Protein AF-A0A182VUY0-F1 (afdb_monomer)

Nearest PDB structures (foldseek):
  7sqc-assembly1_1J  TM=3.417E-01  e=9.579E-02  Chlamydomonas reinhardtii
  7n6g-assembly1_3X  TM=2.937E-01  e=1.048E-01  Chlamydomonas reinhardtii
  7sqc-assembly1_1W  TM=2.377E-01  e=6.125E-02  Chlamydomonas reinhardtii
  7n6g-assembly1_3T  TM=2.537E-01  e=3.064E-01  Chlamydomonas reinhardtii
  7sqc-assembly1_1K  TM=2.2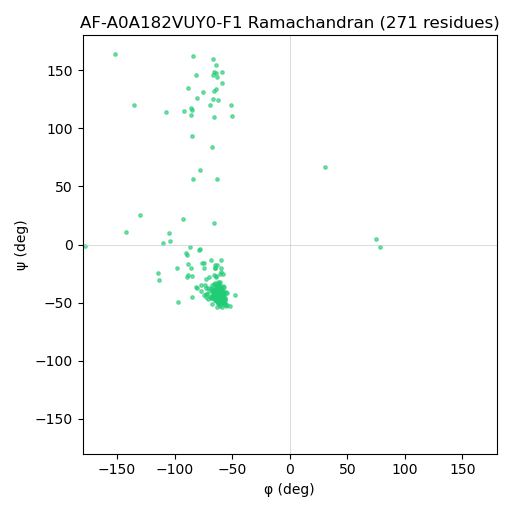99E-01  e=2.450E-01  Chlamydomonas reinhardtii

Foldseek 3Di:
DQDDFDDAPLPLLCVVCVVCPPPPLDDPLFDADAQDDLVVLVVQLVVQDLPDPCNLVSNVVSLVVNLVSLVVNLVSLVSNLVSLLNNLSVVLVVLLVVLSVVLSVVVRVLCVVLCVVVVLQVVLCVLLVVCVVVLSVQLSVLSVVLSVLLNVQLPPVVLVVLLVVLVVLLVVLSVCLCVFQRPDPDGSVSSSVSCVVRSVPSVVSNNVSSVSNNVSSVVSSVSSVVSSVSSSVSNVVSSVVSSVVVVVSSVLSSCSSVPPDDPPVVSVVVSND

Sequence (273 aa):
MDYTPPPPALKHLYVKLKPHLNVSSREPTPSRKSFPSYRKLIKDINKISPGSGTFRQKIEGVINKFQSAINESVTSQLQFFESTRVNMLFQLKNFVQKSYDSFTDLVDRSFKNSGVCTGRTKDCWNKLQAGLPRFMDEMNQEIVTCDDIFNANMENPRGVSVRRVAVQRISQEFAHIQSKCLNIPQSSGQTLTCLMKSLPHFVPRSAAYFSSLQNVISQGTNLMGYVTSMAQSCYQTAYNTRTEQFNIGMTKLNRCVQGENSNDVALNKELDK

Organism: NCBI:txid112268

Mean predicted aligned error: 9.74 Å

Secondary structure (DSSP, 8-state):
----PPPP--HHHHHHHGGGTTS-TTPPPPPPPPPPPHHHHHHHHHTS-TT-TTHHHHHHHHHHHHHHHHHHHHHHHHHHHHHHHHHHHHHHHHHHHHHHHHHHHHHHHHHHHTTGGGTTTHHHHHHHGGGHHHHHHHHHHHHHHHHHHHHHHH--HHHHHHHHHHHHHHHHHHHHHIIIIISS---HHHHHHHHHHHHHHHHHHHHHHHHHHHHHHHHHHHHHHHHHHHHHHHHHHHHHHHHHHHHHHHHHHHHHHHTTT---HHHHHHH--

Radius of gyration: 31.76 Å; Cα contacts (8 Å, |Δi|>4): 206; chains: 1; bounding box: 74×28×89 Å

pLDDT: mean 82.76, std 12.64, range [41.28, 96.06]

Structure (mmCIF, N/CA/C/O backbone):
data_AF-A0A182VUY0-F1
#
_entry.id   AF-A0A182VUY0-F1
#
loop_
_atom_site.group_PDB
_atom_site.id
_atom_site.type_symbol
_atom_site.label_atom_id
_atom_site.label_alt_id
_atom_site.label_comp_id
_atom_site.label_asym_id
_atom_site.label_entity_id
_atom_site.label_seq_id
_atom_site.pdbx_PDB_ins_code
_atom_site.Cartn_x
_atom_site.Cartn_y
_atom_site.Cartn_z
_atom_site.occupancy
_atom_site.B_iso_or_equiv
_atom_site.auth_seq_id
_atom_site.auth_comp_id
_atom_site.auth_asym_id
_atom_site.auth_atom_id
_atom_site.pdbx_PDB_model_num
ATOM 1 N N . MET A 1 1 ? 10.396 8.049 -42.023 1.00 51.25 1 MET A N 1
ATOM 2 C CA . MET A 1 1 ? 9.840 7.008 -41.130 1.00 51.25 1 MET A CA 1
ATOM 3 C C . MET A 1 1 ? 9.908 7.544 -39.716 1.00 51.25 1 MET A C 1
ATOM 5 O O . MET A 1 1 ? 11.001 7.924 -39.311 1.00 51.25 1 MET A O 1
ATOM 9 N N . ASP A 1 2 ? 8.778 7.603 -39.013 1.00 56.81 2 ASP A N 1
ATOM 10 C CA . ASP A 1 2 ? 8.763 7.855 -37.570 1.00 56.81 2 ASP A CA 1
ATOM 11 C C . ASP A 1 2 ? 8.976 6.508 -36.875 1.00 56.81 2 ASP A C 1
ATOM 13 O O . ASP A 1 2 ? 8.196 5.573 -37.061 1.00 56.81 2 ASP A O 1
ATOM 17 N N . TYR A 1 3 ? 10.090 6.364 -36.164 1.00 59.44 3 TYR A N 1
ATOM 18 C CA . TYR A 1 3 ? 10.368 5.161 -35.388 1.00 59.44 3 TYR A CA 1
ATOM 19 C C . TYR A 1 3 ? 9.721 5.311 -34.014 1.00 59.44 3 TYR A C 1
ATOM 21 O O . TYR A 1 3 ? 10.091 6.204 -33.254 1.00 59.44 3 TYR A O 1
ATOM 29 N N . THR A 1 4 ? 8.765 4.441 -33.690 1.00 62.03 4 THR A N 1
ATOM 30 C CA . THR A 1 4 ? 8.144 4.395 -32.363 1.00 62.03 4 THR A CA 1
ATOM 31 C C . THR A 1 4 ? 8.642 3.157 -31.620 1.00 62.03 4 THR A C 1
ATOM 33 O O . THR A 1 4 ? 8.342 2.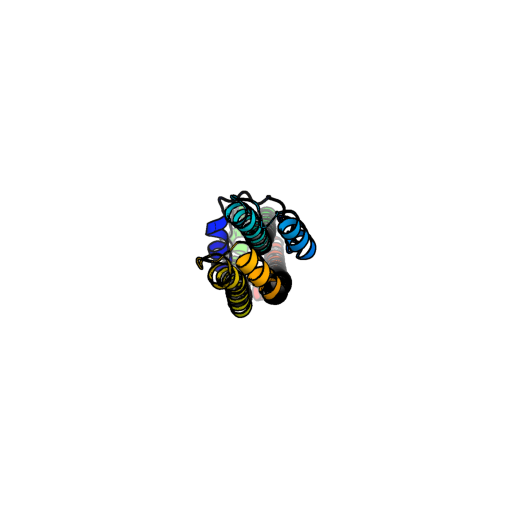038 -32.044 1.00 62.03 4 THR A O 1
ATOM 36 N N . PRO A 1 5 ? 9.401 3.327 -30.525 1.00 63.97 5 PRO A N 1
ATOM 37 C CA . PRO A 1 5 ? 9.790 2.214 -29.671 1.00 63.97 5 PRO A CA 1
ATOM 38 C C . PRO A 1 5 ? 8.555 1.474 -29.107 1.00 63.97 5 PRO A C 1
ATOM 40 O O . PRO A 1 5 ? 7.511 2.101 -28.909 1.00 63.97 5 PRO A O 1
ATOM 43 N N . PRO A 1 6 ? 8.615 0.152 -28.853 1.00 65.06 6 PRO A N 1
ATOM 44 C CA . PRO A 1 6 ? 7.582 -0.540 -28.083 1.00 65.06 6 PRO A CA 1
ATOM 45 C C . PRO A 1 6 ? 7.502 -0.016 -26.636 1.00 65.06 6 PRO A C 1
ATOM 47 O O . PRO A 1 6 ? 8.544 0.268 -26.041 1.00 65.06 6 PRO A O 1
ATOM 50 N N . PRO A 1 7 ? 6.294 0.061 -26.044 1.00 68.00 7 PRO A N 1
ATOM 51 C CA . PRO A 1 7 ? 6.108 0.529 -24.674 1.00 68.00 7 PRO A CA 1
ATOM 52 C C . PRO A 1 7 ? 6.788 -0.397 -23.652 1.00 68.00 7 PRO A C 1
ATOM 54 O O . PRO A 1 7 ? 6.915 -1.599 -23.902 1.00 68.00 7 PRO A O 1
ATOM 57 N N . PRO A 1 8 ? 7.163 0.124 -22.469 1.00 73.88 8 PRO A N 1
ATOM 58 C CA . PRO A 1 8 ? 7.883 -0.644 -21.463 1.00 73.88 8 PRO A CA 1
ATOM 59 C C . PRO A 1 8 ? 7.013 -1.783 -20.909 1.00 73.88 8 PRO A C 1
ATOM 61 O O . PRO A 1 8 ? 5.861 -1.577 -20.507 1.00 73.88 8 PRO A O 1
ATOM 64 N N . ALA A 1 9 ? 7.576 -2.991 -20.849 1.00 76.50 9 ALA A N 1
ATOM 65 C CA . ALA A 1 9 ? 6.879 -4.217 -20.450 1.00 76.50 9 ALA A CA 1
ATOM 66 C C . ALA A 1 9 ? 6.693 -4.359 -18.918 1.00 76.50 9 ALA A C 1
ATOM 68 O O . ALA A 1 9 ? 7.195 -5.286 -18.290 1.00 76.50 9 ALA A O 1
ATOM 69 N N . LEU A 1 10 ? 5.926 -3.450 -18.309 1.00 78.50 10 LEU A N 1
ATOM 70 C CA . LEU A 1 10 ? 5.671 -3.364 -16.858 1.00 78.50 10 LEU A CA 1
ATOM 71 C C . LEU A 1 10 ? 4.539 -4.288 -16.356 1.00 78.50 10 LEU A C 1
ATOM 73 O O . LEU A 1 10 ? 3.535 -3.833 -15.794 1.00 78.50 10 LEU A O 1
ATOM 77 N N . LYS A 1 11 ? 4.645 -5.594 -16.602 1.00 82.88 11 LYS A N 1
ATOM 78 C CA . LYS A 1 11 ? 3.557 -6.559 -16.364 1.00 82.88 11 LYS A CA 1
ATOM 79 C C . LYS A 1 11 ? 3.041 -6.558 -14.917 1.00 82.88 11 LYS A C 1
ATOM 81 O O . LYS A 1 11 ? 1.831 -6.463 -14.699 1.00 82.88 11 LYS A O 1
ATOM 86 N N . HIS A 1 12 ? 3.919 -6.667 -13.928 1.00 85.50 12 HIS A N 1
ATOM 87 C CA . HIS A 1 12 ? 3.565 -6.778 -12.516 1.00 85.50 12 HIS A CA 1
ATOM 88 C C . HIS A 1 12 ? 3.052 -5.458 -11.952 1.00 85.50 12 HIS A C 1
ATOM 90 O O . HIS A 1 12 ? 2.004 -5.444 -11.295 1.00 85.50 12 HIS A O 1
ATOM 96 N N . LEU A 1 13 ? 3.725 -4.344 -12.249 1.00 82.38 13 LEU A N 1
ATOM 97 C CA . LEU A 1 13 ? 3.259 -3.015 -11.863 1.00 82.38 13 LEU A CA 1
ATOM 98 C C . LEU A 1 13 ? 1.850 -2.722 -12.407 1.00 82.38 13 LEU A C 1
ATOM 100 O O . LEU A 1 13 ? 0.978 -2.293 -11.644 1.00 82.38 13 LEU A O 1
ATOM 104 N N . TYR A 1 14 ? 1.581 -3.019 -13.685 1.00 82.25 14 TYR A N 1
ATOM 105 C CA . TYR A 1 14 ? 0.248 -2.838 -14.270 1.00 82.25 14 TYR A CA 1
ATOM 106 C C . TYR A 1 14 ? -0.803 -3.749 -13.636 1.00 82.25 14 TYR A C 1
ATOM 108 O O . TYR A 1 14 ? -1.899 -3.278 -13.329 1.00 82.25 14 TYR A O 1
ATOM 116 N N . VAL A 1 15 ? -0.488 -5.023 -13.379 1.00 85.38 15 VAL A N 1
ATOM 117 C CA . VAL A 1 15 ? -1.409 -5.943 -12.687 1.00 85.38 15 VAL A CA 1
ATOM 118 C C . VAL A 1 15 ? -1.770 -5.417 -11.297 1.00 85.38 15 VAL A C 1
ATOM 120 O O . VAL A 1 15 ? -2.948 -5.418 -10.935 1.00 85.38 15 VAL A O 1
ATOM 123 N N . LYS A 1 16 ? -0.795 -4.909 -10.532 1.00 83.38 16 LYS A N 1
ATOM 124 C CA . LYS A 1 16 ? -1.037 -4.348 -9.193 1.00 83.38 16 LYS A CA 1
ATOM 125 C C . LYS A 1 16 ? -1.800 -3.017 -9.228 1.00 83.38 16 LYS A C 1
ATOM 127 O O . LYS A 1 16 ? -2.517 -2.724 -8.271 1.00 83.38 16 LYS A O 1
ATOM 132 N N . LEU A 1 17 ? -1.676 -2.234 -10.303 1.00 83.25 17 LEU A N 1
ATOM 133 C CA . LEU A 1 17 ? -2.387 -0.964 -10.503 1.00 83.25 17 LEU A CA 1
ATOM 134 C C . LEU A 1 17 ? -3.788 -1.119 -11.093 1.00 83.25 17 LEU A C 1
ATOM 136 O O . LEU A 1 17 ? -4.629 -0.265 -10.832 1.00 83.25 17 LEU A O 1
ATOM 140 N N . LYS A 1 18 ? -4.060 -2.182 -11.860 1.00 84.12 18 LYS A N 1
ATOM 141 C CA . LYS A 1 18 ? -5.334 -2.401 -12.567 1.00 84.12 18 LYS A CA 1
ATOM 142 C C . LYS A 1 18 ? -6.584 -2.177 -11.698 1.00 84.12 18 LYS A C 1
ATOM 144 O O . LYS A 1 18 ? -7.492 -1.502 -12.180 1.00 84.12 18 LYS A O 1
ATOM 149 N N . PRO A 1 19 ? -6.647 -2.648 -10.434 1.00 83.31 19 PRO A N 1
ATOM 150 C CA . PRO A 1 19 ? -7.806 -2.407 -9.569 1.00 83.31 19 PRO A CA 1
ATOM 151 C C . PRO A 1 19 ? -8.023 -0.930 -9.204 1.00 83.31 19 PRO A C 1
ATOM 153 O O . PRO A 1 19 ? -9.110 -0.561 -8.775 1.00 83.31 19 PRO A O 1
ATOM 156 N N . HIS A 1 20 ? -6.998 -0.091 -9.370 1.00 80.25 20 HIS A N 1
ATOM 157 C CA . HIS A 1 20 ? -6.951 1.301 -8.918 1.00 80.25 20 HIS A CA 1
ATOM 158 C C . HIS A 1 20 ? -6.994 2.311 -10.067 1.00 80.25 20 HIS A C 1
ATOM 160 O O . HIS A 1 20 ? -6.953 3.508 -9.817 1.00 80.25 20 HIS A O 1
ATOM 166 N N . LEU A 1 21 ? -7.090 1.865 -11.325 1.00 72.06 21 LEU A N 1
ATOM 167 C CA . LEU A 1 21 ? -7.086 2.758 -12.494 1.00 72.06 21 LEU A CA 1
ATOM 168 C C . LEU A 1 21 ? -8.312 3.685 -12.558 1.00 72.06 21 LEU A C 1
ATOM 170 O O . LEU A 1 21 ? -8.212 4.774 -13.112 1.00 72.06 21 LEU A O 1
ATOM 174 N N . ASN A 1 22 ? -9.437 3.275 -11.963 1.00 65.38 22 ASN A N 1
ATOM 175 C CA . ASN A 1 22 ? -10.653 4.092 -11.852 1.00 65.38 22 ASN A CA 1
ATOM 176 C C . ASN A 1 22 ? -10.686 4.943 -10.573 1.00 65.38 22 ASN A C 1
ATOM 178 O O . ASN A 1 22 ? -11.591 5.756 -10.392 1.00 65.38 22 ASN A O 1
ATOM 182 N N . VAL A 1 23 ? -9.728 4.743 -9.666 1.00 58.62 23 VAL A N 1
ATOM 183 C CA . VAL A 1 23 ? -9.592 5.553 -8.459 1.00 58.62 23 VAL A CA 1
ATOM 184 C C . VAL A 1 23 ? -8.767 6.764 -8.866 1.00 58.62 23 VAL A C 1
ATOM 186 O O . VAL A 1 23 ? -7.595 6.627 -9.210 1.00 58.62 23 VAL A O 1
ATOM 189 N N . SER A 1 24 ? -9.393 7.943 -8.887 1.00 48.25 24 SER A N 1
ATOM 190 C CA . SER A 1 24 ? -8.707 9.203 -9.181 1.00 48.25 24 SER A CA 1
ATOM 191 C C . SER A 1 24 ? -7.460 9.305 -8.303 1.00 48.25 24 SER A C 1
ATOM 193 O O . SER A 1 24 ? -7.539 9.417 -7.077 1.00 48.25 24 SER A O 1
ATOM 195 N N . SER A 1 25 ? -6.293 9.202 -8.935 1.00 53.66 25 SER A N 1
ATOM 196 C CA . SER A 1 25 ? -4.993 9.300 -8.291 1.00 53.66 25 SER A CA 1
ATOM 197 C C . SER A 1 25 ? -4.804 10.735 -7.805 1.00 53.66 25 SER A C 1
ATOM 199 O O . SER A 1 25 ? -4.255 11.552 -8.546 1.00 53.66 25 SER A O 1
ATOM 201 N N . ARG A 1 26 ? -5.331 11.071 -6.621 1.00 52.97 26 ARG A N 1
ATOM 202 C CA . ARG A 1 26 ? -5.068 12.341 -5.917 1.00 52.97 26 ARG A CA 1
ATOM 203 C C . ARG A 1 26 ? -5.738 12.507 -4.557 1.00 52.97 26 ARG A C 1
ATOM 205 O O . ARG A 1 26 ? -5.507 13.551 -3.950 1.00 52.97 26 ARG A O 1
ATOM 212 N N . GLU A 1 27 ? -6.540 11.563 -4.059 1.00 59.28 27 GLU A N 1
ATOM 213 C CA . GLU A 1 27 ? -7.037 11.731 -2.691 1.00 59.28 27 GLU A CA 1
ATOM 214 C C . GLU A 1 27 ? -5.852 11.729 -1.710 1.00 59.28 27 GLU A C 1
ATOM 216 O O . GLU A 1 27 ? -5.026 10.808 -1.741 1.00 59.28 27 GLU A O 1
ATOM 221 N N . PRO A 1 28 ? -5.707 12.783 -0.883 1.00 68.94 28 PRO A N 1
ATOM 222 C CA . PRO A 1 28 ? -4.617 12.862 0.072 1.00 68.94 28 PRO A CA 1
ATOM 223 C C . PRO A 1 28 ? -4.687 11.665 1.013 1.00 68.94 28 PRO A C 1
ATOM 225 O O . PRO A 1 28 ? -5.773 11.275 1.447 1.00 68.94 28 PRO A O 1
ATOM 228 N N . THR A 1 29 ? -3.524 11.089 1.335 1.00 76.19 29 THR A N 1
ATOM 229 C CA . THR A 1 29 ? -3.450 9.956 2.258 1.00 76.19 29 THR A CA 1
ATOM 230 C C . THR A 1 29 ? -4.216 10.313 3.538 1.00 76.19 29 THR A C 1
ATOM 232 O O . THR A 1 29 ? -3.873 11.309 4.186 1.00 76.19 29 THR A O 1
ATOM 235 N N . PRO A 1 30 ? -5.260 9.548 3.908 1.00 81.81 30 PRO A N 1
ATOM 236 C CA . PRO A 1 30 ? -6.149 9.933 4.992 1.00 81.81 30 PRO A CA 1
ATOM 237 C C . PRO A 1 30 ? -5.395 9.985 6.318 1.00 81.81 30 PRO A C 1
ATOM 239 O O . PRO A 1 30 ? -4.460 9.216 6.563 1.00 81.81 30 PRO A O 1
ATOM 242 N N . SER A 1 31 ? -5.810 10.887 7.204 1.00 85.75 31 SER A N 1
ATOM 243 C CA . SER A 1 31 ? -5.209 10.979 8.529 1.00 85.75 31 SER A CA 1
ATOM 244 C C . SER A 1 31 ? -5.507 9.727 9.358 1.00 85.75 31 SER A C 1
ATOM 246 O O . SER A 1 31 ? -6.565 9.098 9.274 1.00 85.75 31 SER A O 1
ATOM 248 N N . ARG A 1 32 ? -4.534 9.353 10.187 1.00 88.69 32 ARG A N 1
ATOM 249 C CA . ARG A 1 32 ? -4.639 8.202 11.081 1.00 88.69 32 ARG A CA 1
ATOM 250 C C . ARG A 1 32 ? -5.423 8.587 12.331 1.00 88.69 32 ARG A C 1
ATOM 252 O O . ARG A 1 32 ? -5.032 9.517 13.034 1.00 88.69 32 ARG A O 1
ATOM 259 N N . LYS A 1 33 ? -6.474 7.834 12.659 1.00 91.75 33 LYS A N 1
ATOM 260 C CA . LYS A 1 33 ? -7.174 7.976 13.943 1.00 91.75 33 LYS A CA 1
ATOM 261 C C . LYS A 1 33 ? -6.420 7.229 15.048 1.00 91.75 33 LYS A C 1
ATOM 263 O O . LYS A 1 33 ? -5.797 6.187 14.813 1.00 91.75 33 LYS A O 1
ATOM 268 N N . SER A 1 34 ? -6.470 7.780 16.259 1.00 93.00 34 SER A N 1
ATOM 269 C CA . SER A 1 34 ? -5.894 7.185 17.466 1.00 93.00 34 SER A CA 1
ATOM 270 C C . SER A 1 34 ? -6.847 6.174 18.103 1.00 93.00 34 SER A C 1
ATOM 272 O O . SER A 1 34 ? -8.049 6.164 17.832 1.00 93.00 34 SER A O 1
ATOM 274 N N . PHE A 1 35 ? -6.320 5.309 18.967 1.00 94.56 35 PHE A N 1
ATOM 275 C CA . PHE A 1 35 ? -7.165 4.427 19.766 1.00 94.56 35 PHE A CA 1
ATOM 276 C C . PHE A 1 35 ? -8.045 5.265 20.720 1.00 94.56 35 PHE A C 1
ATOM 278 O O . PHE A 1 35 ? -7.528 6.187 21.363 1.00 94.56 35 PHE A O 1
ATOM 285 N N . PRO A 1 36 ? -9.358 4.995 20.832 1.00 94.62 36 PRO A N 1
ATOM 286 C CA . PRO A 1 36 ? -10.241 5.789 21.676 1.00 94.62 36 PRO A CA 1
ATOM 287 C C . PRO A 1 36 ? -9.891 5.657 23.164 1.00 94.62 36 PRO A C 1
ATOM 289 O O . PRO A 1 36 ? -9.428 4.628 23.651 1.00 94.62 36 PRO A O 1
ATOM 292 N N . SER A 1 37 ? -10.125 6.733 23.916 1.00 95.19 37 SER A N 1
ATOM 293 C CA . SER A 1 37 ? -9.674 6.842 25.306 1.00 95.19 37 SER A CA 1
ATOM 294 C C . SER A 1 37 ? -10.424 5.901 26.254 1.00 95.19 37 SER A C 1
ATOM 296 O O . SER A 1 37 ? -11.625 6.059 26.482 1.00 95.19 37 SER A O 1
ATOM 298 N N . TYR A 1 38 ? -9.682 5.003 26.908 1.00 94.81 38 TYR A N 1
ATOM 299 C CA . TYR A 1 38 ? -10.199 4.167 27.996 1.00 94.81 38 TYR A CA 1
ATOM 300 C C . TYR A 1 38 ? -10.750 4.999 29.166 1.00 94.81 38 TYR A C 1
ATOM 302 O O . TYR A 1 38 ? -11.820 4.714 29.700 1.00 94.81 38 TYR A O 1
ATOM 310 N N . ARG A 1 39 ? -10.070 6.093 29.530 1.00 94.75 39 ARG A N 1
ATOM 311 C CA . ARG A 1 39 ? -10.526 6.995 30.600 1.00 94.75 39 ARG A CA 1
ATOM 312 C C . ARG A 1 39 ? -11.890 7.606 30.279 1.00 94.75 39 ARG A C 1
ATOM 314 O O . ARG A 1 39 ? -12.733 7.732 31.164 1.00 94.75 39 ARG A O 1
ATOM 321 N N . LYS A 1 40 ? -12.107 7.970 29.010 1.00 95.38 40 LYS A N 1
ATOM 322 C CA . LYS A 1 40 ? -13.398 8.476 28.534 1.00 95.38 40 LYS A CA 1
ATOM 323 C C . LYS A 1 40 ? -14.478 7.397 28.611 1.00 95.38 40 LYS A C 1
ATOM 325 O O . LYS A 1 40 ? -15.550 7.692 29.122 1.00 95.38 40 LYS A O 1
ATOM 330 N N . LEU A 1 41 ? -14.172 6.162 28.202 1.00 96.00 41 LEU A N 1
ATOM 331 C CA . LEU A 1 41 ? -15.093 5.027 28.324 1.00 96.00 41 LEU A CA 1
ATOM 332 C C . LEU A 1 41 ? -15.577 4.837 29.769 1.00 96.00 41 LEU A C 1
ATOM 334 O O . LEU A 1 41 ? -16.780 4.807 30.011 1.00 96.00 41 LEU A O 1
ATOM 338 N N . ILE A 1 42 ? -14.654 4.762 30.732 1.00 95.81 42 ILE A N 1
ATOM 339 C CA . ILE A 1 42 ? -15.005 4.590 32.151 1.00 95.81 42 ILE A CA 1
ATOM 340 C C . ILE A 1 42 ? -15.835 5.770 32.663 1.00 95.81 42 ILE A C 1
ATOM 342 O O . ILE A 1 42 ? -16.836 5.572 33.349 1.00 95.81 42 ILE A O 1
ATOM 346 N N . LYS A 1 43 ? -15.470 7.001 32.284 1.00 95.62 43 LYS A N 1
ATOM 347 C CA . LYS A 1 43 ? -16.243 8.196 32.641 1.00 95.62 43 LYS A CA 1
ATOM 348 C C . LYS A 1 43 ? -17.667 8.142 32.083 1.00 95.62 43 LYS A C 1
ATOM 350 O O . LYS A 1 43 ? -18.590 8.549 32.778 1.00 95.62 43 LYS A O 1
ATOM 355 N N . ASP A 1 44 ? -17.851 7.676 30.852 1.00 95.75 44 ASP A N 1
ATOM 356 C CA . ASP A 1 44 ? -19.167 7.605 30.216 1.00 95.75 44 ASP A CA 1
ATOM 357 C C . ASP A 1 44 ? -20.034 6.481 30.801 1.00 95.75 44 ASP A C 1
ATOM 359 O O . ASP A 1 44 ? -21.229 6.691 30.993 1.00 95.75 44 ASP A O 1
ATOM 363 N N . ILE A 1 45 ? -19.436 5.351 31.193 1.00 94.38 45 ILE A N 1
ATOM 364 C CA . ILE A 1 45 ? -20.125 4.286 31.939 1.00 94.38 45 ILE A CA 1
ATOM 365 C C . ILE A 1 45 ? -20.587 4.787 33.314 1.00 94.38 45 ILE A C 1
ATOM 367 O O . ILE A 1 45 ? -21.753 4.629 33.665 1.00 94.38 45 ILE A O 1
ATOM 371 N N . ASN A 1 46 ? -19.706 5.450 34.070 1.00 91.56 46 ASN A N 1
ATOM 372 C CA . ASN A 1 46 ? -20.000 5.900 35.436 1.00 91.56 46 ASN A CA 1
ATOM 373 C C . ASN A 1 46 ? -21.056 7.019 35.514 1.00 91.56 46 ASN A C 1
ATOM 375 O O . ASN A 1 46 ? -21.569 7.296 36.594 1.00 91.56 46 ASN A O 1
ATOM 379 N N . LYS A 1 47 ? -21.406 7.663 34.392 1.00 93.88 47 LYS A N 1
ATOM 380 C CA . LYS A 1 47 ? -22.523 8.624 34.325 1.00 93.88 47 LYS A CA 1
ATOM 381 C C . LYS A 1 47 ? -23.895 7.949 34.310 1.00 93.88 47 LYS A C 1
ATOM 383 O O . LYS A 1 47 ? -24.905 8.627 34.485 1.00 93.88 47 LYS A O 1
ATOM 388 N N . ILE A 1 48 ? -23.960 6.648 34.036 1.00 92.25 48 ILE A N 1
ATOM 389 C CA . ILE A 1 48 ? -25.222 5.926 33.896 1.00 92.25 48 ILE A CA 1
ATOM 390 C C . ILE A 1 48 ? -25.597 5.343 35.259 1.00 92.25 48 ILE A C 1
ATOM 392 O O . ILE A 1 48 ? -24.917 4.462 35.777 1.00 92.25 48 ILE A O 1
ATOM 396 N N . SER A 1 49 ? -26.705 5.819 35.832 1.00 89.69 49 SER A N 1
ATOM 397 C CA . SER A 1 49 ? -27.192 5.331 37.127 1.00 89.69 49 SER A CA 1
ATOM 398 C C . SER A 1 49 ? -27.659 3.866 37.045 1.00 89.69 49 SER A C 1
ATOM 400 O O . SER A 1 49 ? -28.557 3.577 36.245 1.00 89.69 49 SER A O 1
ATOM 402 N N . PRO A 1 50 ? -27.134 2.952 37.890 1.00 85.12 50 PRO A N 1
ATOM 403 C CA . PRO A 1 50 ? -27.560 1.547 37.950 1.00 85.12 50 PRO A CA 1
ATOM 404 C C . PRO A 1 50 ? -29.036 1.350 38.304 1.00 85.12 50 PRO A C 1
ATOM 406 O O . PRO A 1 50 ? -29.622 0.341 37.921 1.00 85.12 50 PRO A O 1
ATOM 409 N N . GLY A 1 51 ? -29.639 2.315 39.008 1.00 83.88 51 GLY A N 1
ATOM 410 C CA . GLY A 1 51 ? -31.061 2.301 39.366 1.00 83.88 51 GLY A CA 1
ATOM 411 C C . GLY A 1 51 ? -31.995 2.697 38.219 1.00 83.88 51 GLY A C 1
ATOM 412 O O . GLY A 1 51 ? -33.210 2.672 38.380 1.00 83.88 51 GLY A O 1
ATOM 413 N N . SER A 1 52 ? -31.460 3.081 37.055 1.00 83.00 52 SER A N 1
ATOM 414 C CA . SER A 1 52 ? -32.283 3.418 35.895 1.00 83.00 52 SER A CA 1
ATOM 415 C C . SER A 1 52 ? -32.841 2.158 35.231 1.00 83.00 52 SER A C 1
ATOM 417 O O . SER A 1 52 ? -32.077 1.274 34.849 1.00 83.00 52 SER A O 1
ATOM 419 N N . GLY A 1 53 ? -34.147 2.132 34.946 1.00 84.69 53 GLY A N 1
ATOM 420 C CA . GLY A 1 53 ? -34.770 1.076 34.128 1.00 84.69 53 GLY A CA 1
ATOM 421 C C . GLY A 1 53 ? -34.207 0.965 32.700 1.00 84.69 53 GLY A C 1
ATOM 422 O O . GLY A 1 53 ? -34.405 -0.041 32.033 1.00 84.69 53 GLY A O 1
ATOM 423 N N . THR A 1 54 ? -33.444 1.968 32.246 1.00 90.12 54 THR A N 1
ATOM 424 C CA . THR A 1 54 ? -32.762 1.991 30.934 1.00 90.12 54 THR A CA 1
ATOM 425 C C . THR A 1 54 ? -31.251 1.753 31.035 1.00 90.12 54 THR A C 1
ATOM 427 O O . THR A 1 54 ? -30.529 1.954 30.058 1.00 90.12 54 THR A O 1
ATOM 430 N N . PHE A 1 55 ? -30.744 1.352 32.209 1.00 90.44 55 PHE A N 1
ATOM 431 C CA . PHE A 1 55 ? -29.308 1.200 32.470 1.00 90.44 55 PHE A CA 1
ATOM 432 C C . PHE A 1 55 ? -28.615 0.327 31.420 1.00 90.44 55 PHE A C 1
ATOM 434 O O . PHE A 1 55 ? -27.651 0.765 30.794 1.00 90.44 55 PHE A O 1
ATOM 441 N N . ARG A 1 56 ? -29.142 -0.881 31.187 1.00 87.75 56 ARG A N 1
ATOM 442 C CA . ARG A 1 56 ? -28.546 -1.862 30.272 1.00 87.75 56 ARG A CA 1
ATOM 443 C C . ARG A 1 56 ? -28.436 -1.323 28.847 1.00 87.75 56 ARG A C 1
ATOM 445 O O . ARG A 1 56 ? -27.345 -1.314 28.290 1.00 87.75 56 ARG A O 1
ATOM 452 N N . GLN A 1 57 ? -29.525 -0.763 28.324 1.00 91.19 57 GLN A N 1
ATOM 453 C CA . GLN A 1 57 ? -29.562 -0.171 26.985 1.00 91.19 57 GLN A CA 1
ATOM 454 C C . GLN A 1 57 ? -28.556 0.982 26.835 1.00 91.19 57 GLN A C 1
ATOM 456 O O . GLN A 1 57 ? -27.856 1.084 25.828 1.00 91.19 57 GLN A O 1
ATOM 461 N N . LYS A 1 58 ? -28.438 1.851 27.849 1.00 94.44 58 LYS A N 1
ATOM 462 C CA . LYS A 1 58 ? -27.476 2.965 27.833 1.00 94.44 58 LYS A CA 1
ATOM 463 C C . LYS A 1 58 ? -26.028 2.473 27.875 1.00 94.44 58 LYS A C 1
ATOM 465 O O . LYS A 1 58 ? -25.186 3.011 27.160 1.00 94.44 58 LYS A O 1
ATOM 470 N N . ILE A 1 59 ? -25.739 1.456 28.685 1.00 94.00 59 ILE A N 1
ATOM 471 C CA . ILE A 1 59 ? -24.408 0.845 28.796 1.00 94.00 59 ILE A CA 1
ATOM 472 C C . ILE A 1 59 ? -24.007 0.164 27.491 1.00 94.00 59 ILE A C 1
ATOM 474 O O . ILE A 1 59 ? -22.908 0.405 26.994 1.00 94.00 59 ILE A O 1
ATOM 478 N N . GLU A 1 60 ? -24.902 -0.632 26.909 1.00 92.12 60 GLU A N 1
ATOM 479 C CA . GLU A 1 60 ? -24.700 -1.248 25.596 1.00 92.12 60 GLU A CA 1
ATOM 480 C C . GLU A 1 60 ? -24.428 -0.177 24.535 1.00 92.12 60 GLU A C 1
ATOM 482 O O . GLU A 1 60 ? -23.471 -0.298 23.774 1.00 92.12 60 GLU A O 1
ATOM 487 N N . GLY A 1 61 ? -25.176 0.932 24.550 1.00 94.44 61 GLY A N 1
ATOM 488 C CA . GLY A 1 61 ? -24.926 2.080 23.677 1.00 94.44 61 GLY A CA 1
ATOM 489 C C . GLY A 1 61 ? -23.520 2.675 23.829 1.00 94.44 61 GLY A C 1
ATOM 490 O O . GLY A 1 61 ? -22.851 2.940 22.828 1.00 94.44 61 GLY A O 1
ATOM 491 N N . VAL A 1 62 ? -23.032 2.853 25.063 1.00 95.81 62 VAL A N 1
ATOM 492 C CA . VAL A 1 62 ? -21.670 3.356 25.326 1.00 95.81 62 VAL A CA 1
ATOM 493 C C . VAL A 1 62 ? -20.603 2.373 24.832 1.00 95.81 62 VAL A C 1
ATOM 495 O O . VAL A 1 62 ? -19.649 2.792 24.172 1.00 95.81 62 VAL A O 1
ATOM 498 N N . ILE A 1 63 ? -20.766 1.077 25.106 1.00 94.12 63 ILE A N 1
ATOM 499 C CA . ILE A 1 63 ? -19.817 0.034 24.690 1.00 94.12 63 ILE A CA 1
ATOM 500 C C . ILE A 1 63 ? -19.784 -0.097 23.163 1.00 94.12 63 ILE A C 1
ATOM 502 O O . ILE A 1 63 ? -18.702 -0.093 22.577 1.00 94.12 63 ILE A O 1
ATOM 506 N N . ASN A 1 64 ? -20.946 -0.117 22.507 1.00 94.00 64 ASN A N 1
ATOM 507 C CA . ASN A 1 64 ? -21.051 -0.192 21.050 1.00 94.00 64 ASN A CA 1
ATOM 508 C C . ASN A 1 64 ? -20.439 1.042 20.378 1.00 94.00 64 ASN A C 1
ATOM 510 O O . ASN A 1 64 ? -19.712 0.918 19.393 1.00 94.00 64 ASN A O 1
ATOM 514 N N . LYS A 1 65 ? -20.650 2.239 20.942 1.00 95.94 65 LYS A N 1
ATOM 515 C CA . LYS A 1 65 ? -20.008 3.467 20.453 1.00 95.94 65 LYS A CA 1
ATOM 516 C C . LYS A 1 65 ? -18.485 3.402 20.573 1.00 95.94 65 LYS A C 1
ATOM 518 O O . LYS A 1 65 ? -17.779 3.838 19.665 1.00 95.94 65 LYS A O 1
ATOM 523 N N . PHE A 1 66 ? -17.969 2.856 21.672 1.00 95.50 66 PHE A N 1
ATOM 524 C CA . PHE A 1 66 ? -16.530 2.673 21.856 1.00 95.50 66 PHE A CA 1
ATOM 525 C C . PHE A 1 66 ? -15.952 1.652 20.867 1.00 95.50 66 PHE A C 1
ATOM 527 O O . PHE A 1 66 ? -14.930 1.926 20.243 1.00 95.50 66 PHE A O 1
ATOM 534 N N . GLN A 1 67 ? -16.636 0.525 20.658 1.00 93.94 67 GLN A N 1
ATOM 535 C CA . GLN A 1 67 ? -16.254 -0.476 19.661 1.00 93.94 67 GLN A CA 1
ATOM 536 C C . GLN A 1 67 ? -16.264 0.103 18.238 1.00 93.94 67 GLN A C 1
ATOM 538 O O . GLN A 1 67 ? -15.314 -0.109 17.488 1.00 93.94 67 GLN A O 1
ATOM 543 N N . SER A 1 68 ? -17.285 0.889 17.881 1.00 95.06 68 SER A N 1
ATOM 544 C CA . SER A 1 68 ? -17.344 1.592 16.593 1.00 95.06 68 SER A CA 1
ATOM 545 C C . SER A 1 68 ? -16.145 2.519 16.409 1.00 95.06 68 SER A C 1
ATOM 547 O O . SER A 1 68 ? -15.488 2.472 15.375 1.00 95.06 68 SER A O 1
ATOM 549 N N . ALA A 1 69 ? -15.791 3.299 17.436 1.00 95.81 69 ALA A N 1
ATOM 550 C CA . ALA A 1 69 ? -14.624 4.176 17.380 1.00 95.81 69 ALA A CA 1
ATOM 551 C C . ALA A 1 69 ? -13.308 3.397 17.182 1.00 95.81 69 ALA A C 1
ATOM 553 O O . ALA A 1 69 ? -12.418 3.865 16.479 1.00 95.81 69 ALA A O 1
ATOM 554 N N . ILE A 1 70 ? -13.179 2.194 17.751 1.00 94.88 70 ILE A N 1
ATOM 555 C CA . ILE A 1 70 ? -12.017 1.322 17.510 1.00 94.88 70 ILE A CA 1
ATOM 556 C C . ILE A 1 70 ? -12.008 0.803 16.077 1.00 94.88 70 ILE A C 1
ATOM 558 O O . ILE A 1 70 ? -10.966 0.857 15.428 1.00 94.88 70 ILE A O 1
ATOM 562 N N . ASN A 1 71 ? -13.151 0.330 15.577 1.00 94.31 71 ASN A N 1
ATOM 563 C CA . ASN A 1 71 ? -13.282 -0.152 14.203 1.00 94.31 71 ASN A CA 1
ATOM 564 C C . ASN A 1 71 ? -12.952 0.955 13.196 1.00 94.31 71 ASN A C 1
ATOM 566 O O . ASN A 1 71 ? -12.241 0.708 12.223 1.00 94.31 71 ASN A O 1
ATOM 570 N N . GLU A 1 72 ? -13.397 2.185 13.452 1.00 95.00 72 GLU A N 1
ATOM 571 C CA . GLU A 1 72 ? -13.012 3.359 12.671 1.00 95.00 72 GLU A CA 1
ATOM 572 C C . GLU A 1 72 ? -11.504 3.611 12.727 1.00 95.00 72 GLU A C 1
ATOM 574 O O . GLU A 1 72 ? -10.892 3.885 11.694 1.00 95.00 72 GLU A O 1
ATOM 579 N N . SER A 1 73 ? -10.884 3.500 13.905 1.00 94.94 73 SER A N 1
ATOM 580 C CA . SER A 1 73 ? -9.439 3.671 14.034 1.00 94.94 73 SER A CA 1
ATOM 581 C C . SER A 1 73 ? -8.667 2.595 13.283 1.00 94.94 73 SER A C 1
ATOM 583 O O . SER A 1 73 ? -7.764 2.934 12.523 1.00 94.94 73 SER A O 1
ATOM 585 N N . VAL A 1 74 ? -9.052 1.325 13.406 1.00 94.75 74 VAL A N 1
ATOM 586 C CA . VAL A 1 74 ? -8.475 0.211 12.636 1.00 94.75 74 VAL A CA 1
ATOM 587 C C . VAL A 1 74 ? -8.633 0.451 11.136 1.00 94.75 74 VAL A C 1
ATOM 589 O O . VAL A 1 74 ? -7.652 0.377 10.398 1.00 94.75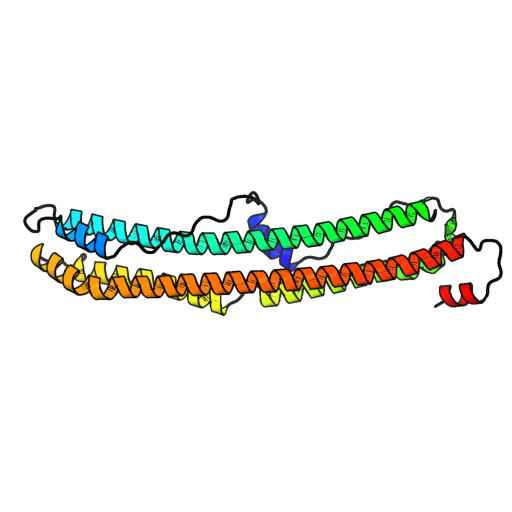 74 VAL A O 1
ATOM 592 N N . THR A 1 75 ? -9.838 0.805 10.693 1.00 93.38 75 THR A N 1
ATOM 593 C CA . THR A 1 75 ? -10.133 1.090 9.283 1.00 93.38 75 THR A CA 1
ATOM 594 C C . THR A 1 75 ? -9.265 2.231 8.764 1.00 93.38 75 THR A C 1
ATOM 596 O O . THR A 1 75 ? -8.655 2.085 7.709 1.00 93.38 75 THR A O 1
ATOM 599 N N . SER A 1 76 ? -9.107 3.315 9.533 1.00 94.50 76 SER A N 1
ATOM 6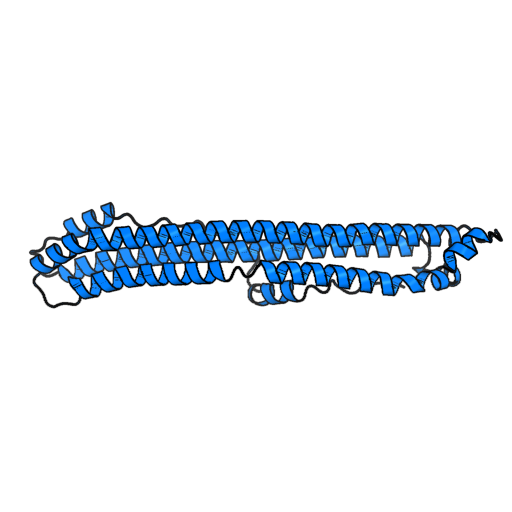00 C CA . SER A 1 76 ? -8.252 4.444 9.138 1.00 94.50 76 SER A CA 1
ATOM 601 C C . SER A 1 76 ? -6.784 4.041 8.960 1.00 94.50 76 SER A C 1
ATOM 603 O O . SER A 1 76 ? -6.121 4.525 8.049 1.00 94.50 76 SER A O 1
ATOM 605 N N . GLN A 1 77 ? -6.271 3.121 9.789 1.00 93.19 77 GLN A N 1
ATOM 606 C CA . GLN A 1 77 ? -4.900 2.620 9.661 1.00 93.19 77 GLN A CA 1
ATOM 607 C C . GLN A 1 77 ? -4.734 1.805 8.370 1.00 93.19 77 GLN A C 1
ATOM 609 O O . GLN A 1 77 ? -3.770 2.001 7.630 1.00 93.19 77 GLN A O 1
ATOM 614 N N . LEU A 1 78 ? -5.688 0.918 8.075 1.00 91.62 78 LEU A N 1
ATOM 615 C CA . LEU A 1 78 ? -5.672 0.101 6.859 1.00 91.62 78 LEU A CA 1
ATOM 616 C C . LEU A 1 78 ? -5.828 0.958 5.594 1.00 91.62 78 LEU A C 1
ATOM 618 O O . LEU A 1 78 ? -5.083 0.767 4.636 1.00 91.62 78 LEU A O 1
ATOM 622 N N . GLN A 1 79 ? -6.731 1.941 5.612 1.00 90.62 79 GLN A N 1
ATOM 623 C CA . GLN A 1 79 ? -6.913 2.897 4.518 1.00 90.62 79 GLN A CA 1
ATOM 624 C C . GLN A 1 79 ? -5.657 3.739 4.280 1.00 90.62 79 GLN A C 1
ATOM 626 O O . GLN A 1 79 ? -5.243 3.896 3.135 1.00 90.62 79 GLN A O 1
ATOM 631 N N . PHE A 1 80 ? -5.011 4.232 5.344 1.00 90.88 80 PHE A N 1
ATOM 632 C CA . PHE A 1 80 ? -3.730 4.936 5.244 1.00 90.88 80 PHE A CA 1
ATOM 633 C C . PHE A 1 80 ? -2.668 4.072 4.551 1.00 90.88 80 PHE A C 1
ATOM 635 O O . PHE A 1 80 ? -1.975 4.544 3.647 1.00 90.88 80 PHE A O 1
ATOM 642 N N . PHE A 1 81 ? -2.549 2.805 4.956 1.00 90.12 81 PHE A N 1
ATOM 643 C CA . PHE A 1 81 ? -1.573 1.879 4.387 1.00 90.12 81 PHE A CA 1
ATOM 644 C C . PHE A 1 81 ? -1.831 1.617 2.898 1.00 90.12 81 PHE A C 1
ATOM 646 O O . PHE A 1 81 ? -0.918 1.766 2.086 1.00 90.12 81 PHE A O 1
ATOM 653 N N . GLU A 1 82 ? -3.071 1.285 2.528 1.00 87.50 82 GLU A N 1
ATOM 654 C CA . GLU A 1 82 ? -3.433 1.016 1.133 1.00 87.50 82 GLU A CA 1
ATOM 655 C C . GLU A 1 82 ? -3.305 2.261 0.251 1.00 87.50 82 GLU A C 1
ATOM 657 O O . GLU A 1 82 ? -2.719 2.181 -0.825 1.00 87.50 82 GLU A O 1
ATOM 662 N N . SER A 1 83 ? -3.759 3.428 0.717 1.00 87.62 83 SER A N 1
ATOM 663 C CA . SER A 1 83 ? -3.593 4.697 -0.007 1.00 87.62 83 SER A CA 1
ATOM 664 C C . SER A 1 83 ? -2.113 5.015 -0.244 1.00 87.62 83 SER A C 1
ATOM 666 O O . SER A 1 83 ? -1.715 5.344 -1.361 1.00 87.62 83 SER A O 1
ATOM 668 N N . THR A 1 84 ? -1.264 4.817 0.769 1.00 87.94 84 THR A N 1
ATOM 669 C CA . THR A 1 84 ? 0.187 5.002 0.625 1.00 87.94 84 THR A CA 1
ATOM 670 C C . THR A 1 84 ? 0.782 4.037 -0.402 1.00 87.94 84 THR A C 1
ATOM 672 O O . THR A 1 84 ? 1.555 4.456 -1.263 1.00 87.94 84 THR A O 1
ATOM 675 N N . ARG A 1 85 ? 0.386 2.757 -0.359 1.00 87.12 85 ARG A N 1
ATOM 676 C CA . ARG A 1 85 ? 0.817 1.736 -1.325 1.00 87.12 85 ARG A CA 1
ATOM 677 C C . ARG A 1 85 ? 0.437 2.112 -2.756 1.00 87.12 85 ARG A C 1
ATOM 679 O O . ARG A 1 85 ? 1.271 2.027 -3.654 1.00 87.12 85 ARG A O 1
ATOM 686 N N . VAL A 1 86 ? -0.808 2.533 -2.972 1.00 86.44 86 VAL A N 1
ATOM 687 C CA . VAL A 1 86 ? -1.316 2.941 -4.289 1.00 86.44 86 VAL A CA 1
ATOM 688 C C . VAL A 1 86 ? -0.591 4.188 -4.796 1.00 86.44 86 VAL A C 1
ATOM 690 O O . VAL A 1 86 ? -0.163 4.214 -5.948 1.00 86.44 86 VAL A O 1
ATOM 693 N N . ASN A 1 87 ? -0.359 5.182 -3.936 1.00 86.62 87 ASN A N 1
ATOM 694 C CA . ASN A 1 87 ? 0.402 6.380 -4.294 1.00 86.62 87 ASN A CA 1
ATOM 695 C C . ASN A 1 87 ? 1.828 6.041 -4.753 1.00 86.62 87 ASN A C 1
ATOM 697 O O . ASN A 1 87 ? 2.275 6.559 -5.775 1.00 86.62 87 ASN A O 1
ATOM 701 N N . MET A 1 88 ? 2.519 5.133 -4.059 1.00 87.38 88 MET A N 1
ATOM 702 C CA . MET A 1 88 ? 3.855 4.670 -4.459 1.00 87.38 88 MET A CA 1
ATOM 703 C C . MET A 1 88 ? 3.836 3.922 -5.801 1.00 87.38 88 MET A C 1
ATOM 705 O O . MET A 1 88 ? 4.701 4.155 -6.644 1.00 87.38 88 MET A O 1
ATOM 709 N N . LEU A 1 89 ? 2.822 3.083 -6.049 1.00 87.81 89 LEU A N 1
ATOM 710 C CA . LEU A 1 89 ? 2.641 2.408 -7.340 1.00 87.81 89 LEU A CA 1
ATOM 711 C C . LEU A 1 89 ? 2.474 3.412 -8.493 1.00 87.81 89 LEU A C 1
ATOM 713 O O . LEU A 1 89 ? 3.112 3.272 -9.537 1.00 87.81 89 LEU A O 1
ATOM 717 N N . PHE A 1 90 ? 1.653 4.449 -8.304 1.00 87.19 90 PHE A N 1
ATOM 718 C CA . PHE A 1 90 ? 1.486 5.509 -9.301 1.00 87.19 90 PHE A CA 1
ATOM 719 C C . PHE A 1 90 ? 2.756 6.341 -9.490 1.00 87.19 90 PHE A C 1
ATOM 721 O O . PHE A 1 90 ? 3.090 6.679 -10.623 1.00 87.19 90 PHE A O 1
ATOM 728 N N . GLN A 1 91 ? 3.484 6.653 -8.415 1.00 87.81 91 GLN A N 1
ATOM 729 C CA . GLN A 1 91 ? 4.776 7.338 -8.508 1.00 87.81 91 GLN A CA 1
ATOM 730 C C . GLN A 1 91 ? 5.775 6.532 -9.338 1.00 87.81 91 GLN A C 1
ATOM 732 O O . GLN A 1 91 ? 6.413 7.102 -10.222 1.00 87.81 91 GLN A O 1
ATOM 737 N N . LEU A 1 92 ? 5.872 5.220 -9.106 1.00 88.12 92 LEU A N 1
ATOM 738 C CA . LEU A 1 92 ? 6.745 4.342 -9.881 1.00 88.12 92 LEU A CA 1
ATOM 739 C C . LEU A 1 92 ? 6.321 4.284 -11.352 1.00 88.12 92 LEU A C 1
ATOM 741 O O . LEU A 1 92 ? 7.158 4.484 -12.226 1.00 88.12 92 LEU A O 1
ATOM 745 N N . LYS A 1 93 ? 5.024 4.103 -11.637 1.00 87.50 93 LYS A N 1
ATOM 746 C CA . LYS A 1 93 ? 4.498 4.128 -13.013 1.00 87.50 93 LYS A CA 1
ATOM 747 C C . LYS A 1 93 ? 4.853 5.435 -13.720 1.00 87.50 93 LYS A C 1
ATOM 749 O O . LYS A 1 93 ? 5.373 5.410 -14.828 1.00 87.50 93 LYS A O 1
ATOM 754 N N . ASN A 1 94 ? 4.573 6.570 -13.082 1.00 87.94 94 ASN A N 1
ATOM 755 C CA . ASN A 1 94 ? 4.830 7.888 -13.658 1.00 87.94 94 ASN A CA 1
ATOM 756 C C . ASN A 1 94 ? 6.325 8.129 -13.873 1.00 87.94 94 ASN A C 1
ATOM 758 O O . ASN A 1 94 ? 6.698 8.788 -14.837 1.00 87.94 94 ASN A O 1
ATOM 762 N N . PHE A 1 95 ? 7.174 7.611 -12.985 1.00 90.00 95 PHE A N 1
ATOM 763 C CA . PHE A 1 95 ? 8.620 7.663 -13.149 1.00 90.00 95 PHE A CA 1
ATOM 764 C C . PHE A 1 95 ? 9.060 6.881 -14.390 1.00 90.00 95 PHE A C 1
ATOM 766 O O . PHE A 1 95 ? 9.685 7.463 -15.270 1.00 90.00 95 PHE A O 1
ATOM 773 N N . VAL A 1 96 ? 8.660 5.609 -14.512 1.00 87.25 96 VAL A N 1
ATOM 774 C CA . VAL A 1 96 ? 9.027 4.778 -15.670 1.00 87.25 96 VAL A CA 1
ATOM 775 C C . VAL A 1 96 ? 8.489 5.360 -16.974 1.00 87.25 96 VAL A C 1
ATOM 777 O O . VAL A 1 96 ? 9.216 5.386 -17.962 1.00 87.25 96 VAL A O 1
ATOM 780 N N . GLN A 1 97 ? 7.252 5.866 -16.975 1.00 85.31 97 GLN A N 1
ATOM 781 C CA . GLN A 1 97 ? 6.667 6.511 -18.150 1.00 85.31 97 GLN A CA 1
ATOM 782 C C . GLN A 1 97 ? 7.484 7.733 -18.578 1.00 85.31 97 GLN A C 1
ATOM 784 O O . GLN A 1 97 ? 7.824 7.851 -19.744 1.00 85.31 97 GLN A O 1
ATOM 789 N N . LYS A 1 98 ? 7.870 8.607 -17.640 1.00 89.06 98 LYS A N 1
ATOM 790 C CA . LYS A 1 98 ? 8.707 9.774 -17.957 1.00 89.06 98 LYS A CA 1
ATOM 791 C C . LYS A 1 98 ? 10.070 9.380 -18.521 1.00 89.06 98 LYS A C 1
ATOM 793 O O . LYS A 1 98 ? 10.545 10.027 -19.449 1.00 89.06 98 LYS A O 1
ATOM 798 N N . SER A 1 99 ? 10.707 8.352 -17.959 1.00 87.12 99 SER A N 1
ATOM 799 C CA . SER A 1 99 ? 11.989 7.855 -18.468 1.00 87.12 99 SER A CA 1
ATOM 800 C C . SER A 1 99 ? 11.848 7.281 -19.878 1.00 87.12 99 SER A C 1
ATOM 802 O O . SER A 1 99 ? 12.678 7.571 -20.736 1.00 87.12 99 SER A O 1
ATOM 804 N N . TYR A 1 100 ? 10.769 6.537 -20.128 1.00 84.94 100 TYR A N 1
ATOM 805 C CA . TYR A 1 100 ? 10.428 6.025 -21.449 1.00 84.94 100 TYR A CA 1
ATOM 806 C C . TYR A 1 100 ? 10.203 7.153 -22.461 1.00 84.94 100 TYR A C 1
ATOM 808 O O . TYR A 1 100 ? 10.863 7.173 -23.496 1.00 84.94 100 TYR A O 1
ATOM 816 N N . ASP A 1 101 ? 9.337 8.117 -22.135 1.00 85.38 101 ASP A N 1
ATOM 817 C CA . ASP A 1 101 ? 9.011 9.248 -23.008 1.00 85.38 101 ASP A CA 1
ATOM 818 C C . ASP A 1 101 ? 10.288 10.028 -23.356 1.00 85.38 101 ASP A C 1
ATOM 820 O O . ASP A 1 101 ? 10.598 10.225 -24.529 1.00 85.38 101 ASP A O 1
ATOM 824 N N . SER A 1 102 ? 11.111 10.348 -22.349 1.00 87.06 102 SER A N 1
ATOM 825 C CA . SER A 1 102 ? 12.394 11.037 -22.543 1.00 87.06 102 SER A CA 1
ATOM 826 C C . SER A 1 102 ? 13.357 10.267 -23.449 1.00 87.06 102 SER A C 1
ATOM 828 O O . SER A 1 102 ? 14.087 10.882 -24.230 1.00 87.06 102 SER A O 1
ATOM 830 N N . PHE A 1 103 ? 13.402 8.939 -23.330 1.00 83.69 103 PHE A N 1
ATOM 831 C CA . PHE A 1 103 ? 14.224 8.102 -24.195 1.00 83.69 103 PHE A CA 1
ATOM 832 C C . PHE A 1 103 ? 13.676 8.095 -25.630 1.00 83.69 103 PHE A C 1
ATOM 834 O O . PHE A 1 103 ? 14.428 8.306 -26.580 1.00 83.69 103 PHE A O 1
ATOM 841 N N . THR A 1 104 ? 12.364 7.935 -25.801 1.00 82.12 104 THR A N 1
ATOM 842 C CA . THR A 1 104 ? 11.727 7.937 -27.127 1.00 82.12 104 THR A CA 1
ATOM 843 C C . THR A 1 104 ? 11.899 9.280 -27.846 1.00 82.12 104 THR A C 1
ATOM 845 O O . THR A 1 104 ? 12.255 9.295 -29.024 1.00 82.12 104 THR A O 1
ATOM 848 N N . ASP A 1 105 ? 11.791 10.399 -27.123 1.00 85.62 105 ASP A N 1
ATOM 849 C CA . ASP A 1 105 ? 12.032 11.753 -27.633 1.00 85.62 105 ASP A CA 1
ATOM 850 C C . ASP A 1 105 ? 13.495 11.972 -28.046 1.00 85.62 105 ASP A C 1
ATOM 852 O O . ASP A 1 105 ? 13.794 12.744 -28.963 1.00 85.62 105 ASP A O 1
ATOM 856 N N . LEU A 1 106 ? 14.449 11.341 -27.353 1.00 85.75 106 LEU A N 1
ATOM 857 C CA . LEU A 1 106 ? 15.858 11.365 -27.751 1.00 85.75 106 LEU A CA 1
ATOM 858 C C . LEU A 1 106 ? 16.068 10.599 -29.060 1.00 85.75 106 LEU A C 1
ATOM 860 O O . LEU A 1 106 ? 16.757 11.106 -29.952 1.00 85.75 106 LEU A O 1
ATOM 864 N N . VAL A 1 107 ? 15.485 9.402 -29.172 1.00 81.50 107 VAL A N 1
ATOM 865 C CA . VAL A 1 107 ? 15.605 8.554 -30.364 1.00 81.50 107 VAL A CA 1
ATOM 866 C C . VAL A 1 107 ? 15.029 9.261 -31.586 1.00 81.50 107 VAL A C 1
ATOM 868 O O . VAL A 1 107 ? 15.729 9.412 -32.589 1.00 81.50 107 VAL A O 1
ATOM 871 N N . ASP A 1 108 ? 13.798 9.766 -31.479 1.00 82.88 108 ASP A N 1
ATOM 872 C CA . ASP A 1 108 ? 13.111 10.468 -32.565 1.00 82.88 108 ASP A CA 1
ATOM 873 C C . ASP A 1 108 ? 13.917 11.680 -33.060 1.00 82.88 108 ASP A C 1
ATOM 875 O O . ASP A 1 108 ? 14.231 11.793 -34.250 1.00 82.88 108 ASP A O 1
ATOM 879 N N . ARG A 1 109 ? 14.351 12.554 -32.141 1.00 84.50 109 ARG A N 1
ATOM 880 C CA . ARG A 1 109 ? 15.169 13.725 -32.497 1.00 84.50 109 ARG A CA 1
ATOM 881 C C . ARG A 1 109 ? 16.494 13.335 -33.148 1.00 84.50 109 ARG A C 1
ATOM 883 O O . ARG A 1 109 ? 16.905 13.970 -34.118 1.00 84.50 109 ARG A O 1
ATOM 890 N N . SER A 1 110 ? 17.160 12.297 -32.651 1.00 83.06 110 SER A N 1
ATOM 891 C CA . SER A 1 110 ? 18.452 11.849 -33.183 1.00 83.06 110 SER A CA 1
ATOM 892 C C . SER A 1 110 ? 18.328 11.274 -34.597 1.00 83.06 110 SER A C 1
ATOM 894 O O . SER A 1 110 ? 19.165 11.553 -35.461 1.00 83.06 110 SER A O 1
ATOM 896 N N . PHE A 1 111 ? 17.256 10.536 -34.888 1.00 80.25 111 PHE A N 1
ATOM 897 C CA . PHE A 1 111 ? 16.992 10.023 -36.235 1.00 80.25 111 PHE A CA 1
ATOM 898 C C . PHE A 1 111 ? 16.588 11.117 -37.223 1.00 80.25 111 PHE A C 1
ATOM 900 O O . PHE A 1 111 ? 17.044 11.105 -38.371 1.00 80.25 111 PHE A O 1
ATOM 907 N N . LYS A 1 112 ? 15.810 12.110 -36.779 1.00 79.31 112 LYS A N 1
ATOM 908 C CA . LYS A 1 112 ? 15.498 13.294 -37.592 1.00 79.31 112 LYS A CA 1
ATOM 909 C C . LYS A 1 112 ? 16.762 14.082 -37.933 1.00 79.31 112 LYS A C 1
ATOM 911 O O . LYS A 1 112 ? 16.998 14.368 -39.106 1.00 79.31 112 LYS A O 1
ATOM 916 N N . ASN A 1 113 ? 17.609 14.354 -36.940 1.00 80.25 113 ASN A N 1
ATOM 917 C CA . ASN A 1 113 ? 18.840 15.131 -37.120 1.00 80.25 113 ASN A CA 1
ATOM 918 C C . ASN A 1 113 ? 19.881 14.426 -38.003 1.00 80.25 113 ASN A C 1
ATOM 920 O O . ASN A 1 113 ? 20.592 15.088 -38.751 1.00 80.25 113 ASN A O 1
ATOM 924 N N . SER A 1 114 ? 19.966 13.095 -37.944 1.00 73.31 114 SER A N 1
ATOM 925 C CA . SER A 1 114 ? 20.907 12.307 -38.759 1.00 73.31 114 SER A CA 1
ATOM 926 C C . SER A 1 114 ? 20.454 12.085 -40.207 1.00 73.31 114 SER A C 1
ATOM 928 O O . SER A 1 114 ? 21.189 11.497 -40.998 1.00 73.31 114 SER A O 1
ATOM 930 N N . GLY A 1 115 ? 19.245 12.514 -40.585 1.00 71.00 115 GLY A N 1
ATOM 931 C CA . GLY A 1 115 ? 18.729 12.345 -41.947 1.00 71.00 115 GLY A CA 1
ATOM 932 C C . GLY A 1 115 ? 18.287 10.917 -42.298 1.00 71.00 115 GLY A C 1
ATOM 933 O O . GLY A 1 115 ? 17.850 10.683 -43.427 1.00 71.00 115 GLY A O 1
ATOM 934 N N . VAL A 1 116 ? 18.309 9.982 -41.339 1.00 69.56 116 VAL A N 1
ATOM 935 C CA . VAL A 1 116 ? 17.804 8.605 -41.515 1.00 69.56 116 VAL A CA 1
ATOM 936 C C . VAL A 1 116 ? 16.340 8.617 -41.940 1.00 69.56 116 VAL A C 1
ATOM 938 O O . VAL A 1 116 ? 15.941 7.912 -42.867 1.00 69.56 116 VAL A O 1
ATOM 941 N N . CYS A 1 117 ? 15.535 9.490 -41.328 1.00 65.38 117 CYS A N 1
ATOM 942 C CA . CYS A 1 117 ? 14.104 9.589 -41.607 1.00 65.38 117 CYS A CA 1
ATOM 943 C C . CYS A 1 117 ? 13.774 10.058 -43.036 1.00 65.38 117 CYS A C 1
ATOM 945 O O . CYS A 1 117 ? 12.648 9.818 -43.481 1.00 65.38 117 CYS A O 1
ATOM 947 N N . THR A 1 118 ? 14.721 10.702 -43.735 1.00 67.94 118 THR A N 1
ATOM 948 C CA . THR A 1 118 ? 14.563 11.238 -45.103 1.00 67.94 118 THR A CA 1
ATOM 949 C C . THR A 1 118 ? 15.256 10.386 -46.172 1.00 67.94 118 THR A C 1
ATOM 951 O O . THR A 1 118 ? 15.225 10.739 -47.348 1.00 67.94 118 THR A O 1
ATOM 954 N N . GLY A 1 119 ? 15.862 9.253 -45.791 1.00 62.75 119 GLY A N 1
ATOM 955 C CA . GLY A 1 119 ? 16.485 8.297 -46.713 1.00 62.75 119 GLY A CA 1
ATOM 956 C C . GLY A 1 119 ? 17.869 8.694 -47.233 1.00 62.75 119 GLY A C 1
ATOM 957 O O . GLY A 1 119 ? 18.488 7.894 -47.929 1.00 62.75 119 GLY A O 1
ATOM 958 N N . ARG A 1 120 ? 18.385 9.873 -46.859 1.00 61.75 120 ARG A N 1
ATOM 959 C CA . ARG A 1 120 ? 19.702 10.385 -47.289 1.00 61.75 120 ARG A CA 1
ATOM 960 C C . ARG A 1 120 ? 20.878 9.523 -46.829 1.00 61.75 120 ARG A C 1
ATOM 962 O O . ARG A 1 120 ? 21.963 9.649 -47.363 1.00 61.75 120 ARG A O 1
ATOM 969 N N . THR A 1 121 ? 20.662 8.661 -45.841 1.00 67.75 121 THR A N 1
ATOM 970 C CA . THR A 1 121 ? 21.721 7.922 -45.142 1.00 67.75 121 THR A CA 1
ATOM 971 C C . THR A 1 121 ? 21.415 6.427 -45.059 1.00 67.75 121 THR A C 1
ATOM 973 O O . THR A 1 121 ? 21.877 5.731 -44.156 1.00 67.75 121 THR A O 1
ATOM 976 N N . LYS A 1 122 ? 20.608 5.923 -46.005 1.00 69.38 122 LYS A N 1
ATOM 977 C CA . LYS A 1 122 ? 20.020 4.577 -45.968 1.00 69.38 122 LYS A CA 1
ATOM 978 C C . LYS A 1 122 ? 21.062 3.457 -45.886 1.00 69.38 122 LYS A C 1
ATOM 980 O O . LYS A 1 122 ? 20.822 2.494 -45.171 1.00 69.38 122 LYS A O 1
ATOM 985 N N . ASP A 1 123 ? 22.216 3.589 -46.534 1.00 72.38 123 ASP A N 1
ATOM 986 C CA . ASP A 1 123 ? 23.262 2.554 -46.507 1.00 72.38 123 ASP A CA 1
ATOM 987 C C . ASP A 1 123 ? 24.021 2.517 -45.175 1.00 72.38 123 ASP A C 1
ATOM 989 O O . ASP A 1 123 ? 24.200 1.446 -44.592 1.00 72.38 123 ASP A O 1
ATOM 993 N N . CYS A 1 124 ? 24.380 3.685 -44.631 1.00 71.38 124 CYS A N 1
ATOM 994 C CA . CYS A 1 124 ? 24.926 3.809 -43.276 1.00 71.38 124 CYS A CA 1
ATOM 995 C C . CYS A 1 124 ? 23.939 3.295 -42.220 1.00 71.38 124 CYS A C 1
ATOM 997 O O . CYS A 1 124 ? 24.313 2.565 -41.301 1.00 71.38 124 CYS A O 1
ATOM 999 N N . TRP A 1 125 ? 22.660 3.636 -42.382 1.00 73.06 125 TRP A N 1
ATOM 1000 C CA . TRP A 1 125 ? 21.582 3.137 -41.544 1.00 73.06 125 TRP A CA 1
ATOM 1001 C C . TRP A 1 125 ? 21.424 1.621 -41.653 1.00 73.06 125 TRP A C 1
ATOM 1003 O O . TRP A 1 125 ? 21.332 0.958 -40.630 1.00 73.06 125 TRP A O 1
ATOM 1013 N N . ASN A 1 126 ? 21.451 1.042 -42.855 1.00 73.12 126 ASN A N 1
ATOM 1014 C CA . ASN A 1 126 ? 21.284 -0.398 -43.045 1.00 73.12 126 ASN A CA 1
ATOM 1015 C C . ASN A 1 126 ? 22.380 -1.223 -42.357 1.00 73.12 126 ASN A C 1
ATOM 1017 O O . ASN A 1 126 ? 22.088 -2.311 -41.864 1.00 73.12 126 ASN A O 1
ATOM 1021 N N . LYS A 1 127 ? 23.609 -0.696 -42.285 1.00 69.25 127 LYS A N 1
ATOM 1022 C CA . LYS A 1 127 ? 24.715 -1.318 -41.541 1.00 69.25 127 LYS A CA 1
ATOM 1023 C C . LYS A 1 127 ? 24.511 -1.239 -40.024 1.00 69.25 127 LYS A C 1
ATOM 1025 O O . LYS A 1 127 ? 24.761 -2.206 -39.317 1.00 69.25 127 LYS A O 1
ATOM 1030 N N . LEU A 1 128 ? 24.005 -0.112 -39.523 1.00 67.44 128 LEU A N 1
ATOM 1031 C CA . LEU A 1 128 ? 23.858 0.144 -38.083 1.00 67.44 128 LEU A CA 1
ATOM 1032 C C . LEU A 1 128 ? 22.529 -0.345 -37.485 1.00 67.44 128 LEU A C 1
ATOM 1034 O O . LEU A 1 128 ? 22.469 -0.675 -36.300 1.00 67.44 128 LEU A O 1
ATOM 1038 N N . GLN A 1 129 ? 21.463 -0.433 -38.284 1.00 66.69 129 GLN A N 1
ATOM 1039 C CA . GLN A 1 129 ? 20.121 -0.793 -37.815 1.00 66.69 129 GLN A CA 1
ATOM 1040 C C . GLN A 1 129 ? 20.052 -2.220 -37.268 1.00 66.69 129 GLN A C 1
ATOM 1042 O O . GLN A 1 129 ? 19.151 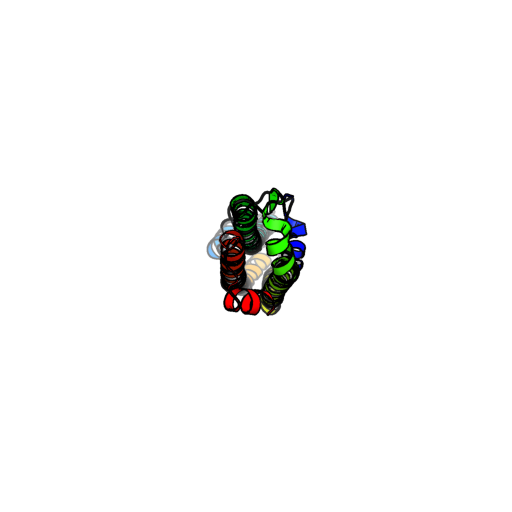-2.513 -36.495 1.00 66.69 129 GLN A O 1
ATOM 1047 N N . ALA A 1 130 ? 20.995 -3.103 -37.617 1.00 61.94 130 ALA A N 1
ATOM 1048 C CA . ALA A 1 130 ? 21.045 -4.468 -37.091 1.00 61.94 130 ALA A CA 1
ATOM 1049 C C . ALA A 1 130 ? 21.182 -4.516 -35.552 1.00 61.94 130 ALA A C 1
ATOM 1051 O O . ALA A 1 130 ? 20.761 -5.491 -34.929 1.00 61.94 130 ALA A O 1
ATOM 1052 N N . GLY A 1 131 ? 21.716 -3.456 -34.928 1.00 59.22 131 GLY A N 1
ATOM 1053 C CA . GLY A 1 131 ? 21.842 -3.336 -33.470 1.00 59.22 131 GLY A CA 1
ATOM 1054 C C . GLY A 1 131 ? 20.634 -2.716 -32.755 1.00 59.22 131 GLY A C 1
ATOM 1055 O O . GLY A 1 131 ? 20.494 -2.874 -31.546 1.00 59.22 131 GLY A O 1
ATOM 1056 N N . LEU A 1 132 ? 19.736 -2.035 -33.469 1.00 61.59 132 LEU A N 1
ATOM 1057 C CA . LEU A 1 132 ? 18.634 -1.261 -32.877 1.00 61.59 132 LEU A CA 1
ATOM 1058 C C . LEU A 1 132 ? 17.441 -2.094 -32.377 1.00 61.59 132 LEU A C 1
ATOM 1060 O O . LEU A 1 132 ? 16.925 -1.796 -31.302 1.00 61.59 132 LEU A O 1
ATOM 1064 N N . PRO A 1 133 ? 17.000 -3.151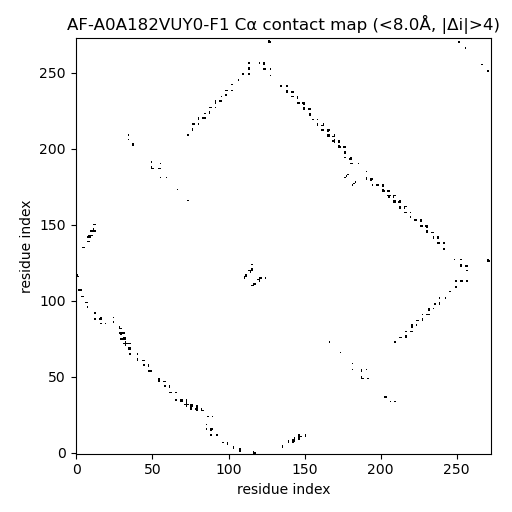 -33.083 1.00 57.31 133 PRO A N 1
ATOM 1065 C CA . PRO A 1 133 ? 16.031 -4.097 -32.539 1.00 57.31 133 PRO A CA 1
ATOM 1066 C C . PRO A 1 133 ? 16.547 -4.762 -31.256 1.00 57.31 133 PRO A C 1
ATOM 1068 O O . PRO A 1 133 ? 15.850 -4.750 -30.245 1.00 57.31 133 PRO A O 1
ATOM 1071 N N . ARG A 1 134 ? 17.814 -5.212 -31.249 1.00 65.00 134 ARG A N 1
ATOM 1072 C CA . ARG A 1 134 ? 18.459 -5.785 -30.052 1.00 65.00 134 ARG A CA 1
ATOM 1073 C C . ARG A 1 134 ? 18.507 -4.793 -28.897 1.00 65.00 134 ARG A C 1
ATOM 1075 O O . ARG A 1 134 ? 18.236 -5.159 -27.763 1.00 65.00 134 ARG A O 1
ATOM 1082 N N . PHE A 1 135 ? 18.776 -3.526 -29.189 1.00 65.06 135 PHE A N 1
ATOM 1083 C CA . PHE A 1 135 ? 18.788 -2.466 -28.192 1.00 65.06 135 PHE A CA 1
ATOM 1084 C C . PHE A 1 135 ? 17.446 -2.333 -27.445 1.00 65.06 135 PHE A C 1
ATOM 1086 O O . PHE A 1 135 ? 17.427 -2.207 -26.219 1.00 65.06 135 PHE A O 1
ATOM 1093 N N . MET A 1 136 ? 16.323 -2.373 -28.170 1.00 67.31 136 MET A N 1
ATOM 1094 C CA . MET A 1 136 ? 14.987 -2.278 -27.571 1.00 67.31 136 MET A CA 1
ATOM 1095 C C . MET A 1 136 ? 14.592 -3.544 -26.817 1.00 67.31 136 MET A C 1
ATOM 1097 O O . MET A 1 136 ? 13.959 -3.453 -25.764 1.00 67.31 136 MET A O 1
ATOM 1101 N N . ASP A 1 137 ? 14.978 -4.708 -27.334 1.00 72.69 137 ASP A N 1
ATOM 1102 C CA . ASP A 1 137 ? 14.747 -5.992 -26.674 1.00 72.69 137 ASP A CA 1
ATOM 1103 C C . ASP A 1 137 ? 15.520 -6.077 -25.352 1.00 72.69 137 ASP A C 1
ATOM 1105 O O . ASP A 1 137 ? 14.949 -6.432 -24.321 1.00 72.69 137 ASP A O 1
ATOM 1109 N N . GLU A 1 138 ? 16.789 -5.663 -25.347 1.00 77.69 138 GLU A N 1
ATOM 1110 C CA . GLU A 1 138 ? 17.634 -5.636 -24.152 1.00 77.69 138 GLU A CA 1
ATOM 1111 C C . GLU A 1 138 ? 17.131 -4.623 -23.112 1.00 77.69 138 GLU A C 1
ATOM 1113 O O . GLU A 1 138 ? 17.057 -4.946 -21.926 1.00 77.69 138 GLU A O 1
ATOM 1118 N N . MET A 1 139 ? 16.707 -3.426 -23.539 1.00 79.44 139 MET A N 1
ATOM 1119 C CA . MET A 1 139 ? 16.080 -2.453 -22.636 1.00 79.44 139 MET A CA 1
ATOM 1120 C C . MET A 1 139 ? 14.789 -3.015 -22.024 1.00 79.44 139 MET A C 1
ATOM 1122 O O . MET A 1 139 ? 14.562 -2.885 -20.822 1.00 79.44 139 MET A O 1
ATOM 1126 N N . ASN A 1 140 ? 13.948 -3.674 -22.825 1.00 79.25 140 ASN A N 1
ATOM 1127 C CA . ASN A 1 140 ? 12.737 -4.316 -22.318 1.00 79.25 140 ASN A CA 1
ATOM 1128 C C . ASN A 1 140 ? 13.053 -5.454 -21.342 1.00 79.25 140 ASN A C 1
ATOM 1130 O O . ASN A 1 140 ? 12.364 -5.587 -20.333 1.00 79.25 140 ASN A O 1
ATOM 1134 N N . GLN A 1 141 ? 14.098 -6.241 -21.589 1.00 83.88 141 GLN A N 1
ATOM 1135 C CA . GLN A 1 141 ? 14.524 -7.305 -20.682 1.00 83.88 141 GLN A CA 1
ATOM 1136 C C . GLN A 1 141 ? 15.012 -6.754 -19.331 1.00 83.88 141 GLN A C 1
ATOM 1138 O O . GLN A 1 141 ? 14.672 -7.301 -18.278 1.00 83.88 141 GLN A O 1
ATOM 1143 N N . GLU A 1 142 ? 15.759 -5.648 -19.336 1.00 85.19 142 GLU A N 1
ATOM 1144 C CA . GLU A 1 142 ? 16.178 -4.953 -18.112 1.00 85.19 142 GLU A CA 1
ATOM 1145 C C . GLU A 1 142 ? 14.976 -4.391 -17.342 1.00 85.19 142 GLU A C 1
ATOM 1147 O O . GLU A 1 142 ? 14.874 -4.578 -16.130 1.00 85.19 142 GLU A O 1
ATOM 1152 N N . ILE A 1 143 ? 14.018 -3.778 -18.045 1.00 85.94 143 ILE A N 1
ATOM 1153 C CA . ILE A 1 143 ? 12.768 -3.271 -17.460 1.00 85.94 143 ILE A CA 1
ATOM 1154 C C . ILE A 1 143 ? 11.956 -4.407 -16.824 1.00 85.94 143 ILE A C 1
ATOM 1156 O O . ILE A 1 143 ? 11.491 -4.252 -15.695 1.00 85.94 143 ILE A O 1
ATOM 1160 N N . VAL A 1 144 ? 11.814 -5.550 -17.503 1.00 86.75 144 VAL A N 1
ATOM 1161 C CA . VAL A 1 144 ? 11.138 -6.743 -16.959 1.00 86.75 144 VAL A CA 1
ATOM 1162 C C . VAL A 1 144 ? 11.850 -7.237 -15.703 1.00 86.75 144 VAL A C 1
ATOM 1164 O O . VAL A 1 144 ? 11.201 -7.491 -14.693 1.00 86.75 144 VAL A O 1
ATOM 1167 N N . THR A 1 145 ? 13.183 -7.285 -15.719 1.00 86.94 145 THR A N 1
ATOM 1168 C CA . THR A 1 145 ? 13.976 -7.695 -14.550 1.00 86.94 145 THR A CA 1
ATOM 1169 C C . THR A 1 145 ? 13.744 -6.758 -13.358 1.00 86.94 145 THR A C 1
ATOM 1171 O O . THR A 1 145 ? 13.558 -7.216 -12.228 1.00 86.94 145 THR A O 1
ATOM 1174 N N . CYS A 1 146 ? 13.701 -5.441 -13.591 1.00 89.62 146 CYS A N 1
ATOM 1175 C CA . CYS A 1 146 ? 13.378 -4.467 -12.548 1.00 89.62 146 CYS A CA 1
ATOM 1176 C C . CYS A 1 146 ? 11.954 -4.662 -11.991 1.00 89.62 146 CYS A C 1
ATOM 1178 O O . CYS A 1 146 ? 11.749 -4.552 -10.778 1.00 89.62 146 CYS A O 1
ATOM 1180 N N . ASP A 1 147 ? 10.978 -4.973 -12.848 1.00 88.25 147 ASP A N 1
ATOM 1181 C CA . ASP A 1 147 ? 9.585 -5.229 -12.463 1.00 88.25 147 ASP A CA 1
ATOM 1182 C C . ASP A 1 147 ? 9.431 -6.536 -11.658 1.00 88.25 147 ASP A C 1
ATOM 1184 O O . ASP A 1 147 ? 8.696 -6.574 -10.666 1.00 88.25 147 ASP A O 1
ATOM 1188 N N . ASP A 1 148 ? 10.194 -7.577 -12.000 1.00 86.19 148 ASP A N 1
ATOM 1189 C CA . ASP A 1 148 ? 10.247 -8.848 -11.268 1.00 86.19 148 ASP A CA 1
ATOM 1190 C C . ASP A 1 148 ? 10.823 -8.670 -9.856 1.00 86.19 148 ASP A C 1
ATOM 1192 O O . ASP A 1 148 ? 10.226 -9.117 -8.867 1.00 86.19 148 ASP A O 1
ATOM 1196 N N . ILE A 1 149 ? 11.954 -7.962 -9.734 1.00 83.50 149 ILE A N 1
ATOM 1197 C CA . ILE A 1 149 ? 12.579 -7.642 -8.440 1.00 83.50 149 ILE A CA 1
ATOM 1198 C C . ILE A 1 149 ? 11.610 -6.832 -7.578 1.00 83.50 149 ILE A C 1
ATOM 1200 O O . ILE A 1 149 ? 11.428 -7.110 -6.388 1.00 83.50 149 ILE A O 1
ATOM 1204 N N . PHE A 1 150 ? 10.958 -5.837 -8.169 1.00 87.94 150 PHE A N 1
ATOM 1205 C CA . PHE A 1 150 ? 9.941 -5.047 -7.496 1.00 87.94 150 PHE A CA 1
ATOM 1206 C C . PHE A 1 150 ? 8.783 -5.920 -6.983 1.00 87.94 150 PHE A C 1
ATOM 1208 O O . PHE A 1 150 ? 8.404 -5.832 -5.808 1.00 87.94 150 PHE A O 1
ATOM 1215 N N . ASN A 1 151 ? 8.249 -6.800 -7.833 1.00 86.56 151 ASN A N 1
ATOM 1216 C CA . ASN A 1 151 ? 7.134 -7.676 -7.492 1.00 86.56 151 ASN A CA 1
ATOM 1217 C C . ASN A 1 151 ? 7.472 -8.626 -6.336 1.00 86.56 151 ASN A C 1
ATOM 1219 O O . ASN A 1 151 ? 6.671 -8.759 -5.408 1.00 86.56 151 ASN A O 1
ATOM 1223 N N . ALA A 1 152 ? 8.666 -9.225 -6.357 1.00 82.38 152 ALA A N 1
ATOM 1224 C CA . ALA A 1 152 ? 9.128 -10.147 -5.321 1.00 82.38 152 ALA A CA 1
ATOM 1225 C C . ALA A 1 152 ? 9.212 -9.491 -3.930 1.00 82.38 152 ALA A C 1
ATOM 1227 O O . ALA A 1 152 ? 8.972 -10.144 -2.914 1.00 82.38 152 ALA A O 1
ATOM 1228 N N . ASN A 1 153 ? 9.520 -8.193 -3.872 1.00 80.00 153 ASN A N 1
ATOM 1229 C CA . ASN A 1 153 ? 9.767 -7.493 -2.613 1.00 80.00 153 ASN A CA 1
ATOM 1230 C C . ASN A 1 153 ? 8.554 -6.710 -2.080 1.00 80.00 153 ASN A C 1
ATOM 1232 O O . ASN A 1 153 ? 8.483 -6.421 -0.884 1.00 80.00 153 ASN A O 1
ATOM 1236 N N . MET A 1 154 ? 7.574 -6.381 -2.928 1.00 80.62 154 MET A N 1
ATOM 1237 C CA . MET A 1 154 ? 6.432 -5.553 -2.523 1.00 80.62 154 MET A CA 1
ATOM 1238 C C . MET A 1 154 ? 5.418 -6.281 -1.618 1.00 80.62 154 MET A C 1
ATOM 1240 O O . MET A 1 154 ? 4.748 -5.635 -0.810 1.00 80.62 154 MET A O 1
ATOM 1244 N N . GLU A 1 155 ? 5.252 -7.601 -1.736 1.00 70.44 155 GLU A N 1
ATOM 1245 C CA . GLU A 1 155 ? 4.086 -8.283 -1.145 1.00 70.44 155 GLU A CA 1
ATOM 1246 C C . GLU A 1 155 ? 4.127 -8.444 0.382 1.00 70.44 155 GLU A C 1
ATOM 1248 O O . GLU A 1 155 ? 3.071 -8.607 0.992 1.00 70.44 155 GLU A O 1
ATOM 1253 N N . ASN A 1 156 ? 5.307 -8.352 1.013 1.00 73.81 156 ASN A N 1
ATOM 1254 C CA . ASN A 1 156 ? 5.521 -8.464 2.467 1.00 73.81 156 ASN A CA 1
ATOM 1255 C C . ASN A 1 156 ? 4.499 -9.389 3.185 1.00 73.81 156 ASN A C 1
ATOM 1257 O O . ASN A 1 156 ? 3.683 -8.926 4.000 1.00 73.81 156 ASN A O 1
ATOM 1261 N N . PRO A 1 157 ? 4.520 -10.705 2.901 1.00 74.88 157 PRO A N 1
ATOM 1262 C CA . PRO A 1 157 ? 3.493 -11.639 3.367 1.00 74.88 157 PRO A CA 1
ATOM 1263 C C . PRO A 1 157 ? 3.426 -11.740 4.898 1.00 74.88 157 PRO A C 1
ATOM 1265 O O . PRO A 1 157 ? 2.346 -11.891 5.476 1.00 74.88 157 PRO A O 1
ATOM 1268 N N . ARG A 1 158 ? 4.567 -11.579 5.585 1.00 75.06 158 ARG A N 1
ATOM 1269 C CA . ARG A 1 158 ? 4.620 -11.525 7.056 1.00 75.06 158 ARG A CA 1
ATOM 1270 C C . ARG A 1 158 ? 3.833 -10.331 7.596 1.00 75.06 158 ARG A C 1
ATOM 1272 O O . ARG A 1 158 ? 3.027 -10.499 8.509 1.00 75.06 158 ARG A O 1
ATOM 1279 N N . GLY A 1 159 ? 3.998 -9.151 6.994 1.00 81.31 159 GLY A N 1
ATOM 1280 C CA . GLY A 1 159 ? 3.236 -7.955 7.354 1.00 81.31 159 GLY A CA 1
ATOM 1281 C C . GLY A 1 159 ? 1.726 -8.137 7.173 1.00 81.31 159 GLY A C 1
ATOM 1282 O O . GLY A 1 159 ? 0.955 -7.742 8.046 1.00 81.31 159 GLY A O 1
ATOM 1283 N N . VAL A 1 160 ? 1.290 -8.792 6.090 1.00 84.12 160 VAL A N 1
ATOM 1284 C CA . VAL A 1 160 ? -0.135 -9.107 5.853 1.00 84.12 160 VAL A CA 1
ATOM 1285 C C . VAL A 1 160 ? -0.708 -9.974 6.977 1.00 84.12 160 VAL A C 1
ATOM 1287 O O . VAL A 1 160 ? -1.780 -9.667 7.505 1.00 84.12 160 VAL A O 1
ATOM 1290 N N . SER A 1 161 ? 0.015 -11.026 7.371 1.00 86.38 161 SER A N 1
ATOM 1291 C CA . SER A 1 161 ? -0.407 -11.935 8.441 1.00 86.38 161 SER A CA 1
ATOM 1292 C C . SER A 1 161 ? -0.557 -11.211 9.782 1.00 86.38 161 SER A C 1
ATOM 1294 O O . SER A 1 161 ? -1.615 -11.284 10.409 1.00 86.38 161 SER A O 1
ATOM 1296 N N . VAL A 1 162 ? 0.450 -10.430 10.190 1.00 86.06 162 VAL A N 1
ATOM 1297 C CA . VAL A 1 162 ? 0.410 -9.719 11.478 1.00 86.06 162 VAL A CA 1
ATOM 1298 C C . VAL A 1 162 ? -0.718 -8.683 11.513 1.00 86.06 162 VAL A C 1
ATOM 1300 O O . VAL A 1 162 ? -1.428 -8.607 12.515 1.00 86.06 162 VAL A O 1
ATOM 1303 N N . ARG A 1 163 ? -0.958 -7.940 10.418 1.00 90.44 163 ARG A N 1
ATOM 1304 C CA . ARG A 1 163 ? -2.103 -7.012 10.327 1.00 90.44 163 ARG A CA 1
ATOM 1305 C C . ARG A 1 163 ? -3.430 -7.739 10.546 1.00 90.44 163 ARG A C 1
ATOM 1307 O O . ARG A 1 163 ? -4.237 -7.294 11.358 1.00 90.44 163 ARG A O 1
ATOM 1314 N N . ARG A 1 164 ? -3.641 -8.872 9.865 1.00 91.06 164 ARG A N 1
ATOM 1315 C CA . ARG A 1 164 ? -4.867 -9.677 9.996 1.00 91.06 164 ARG A CA 1
ATOM 1316 C C . ARG A 1 164 ? -5.067 -10.169 11.429 1.00 91.06 164 ARG A C 1
ATOM 1318 O O . ARG A 1 164 ? -6.154 -10.005 11.978 1.00 91.06 164 ARG A O 1
ATOM 1325 N N . VAL A 1 165 ? -4.023 -10.730 12.039 1.00 92.06 165 VAL A N 1
ATOM 1326 C CA . VAL A 1 165 ? -4.083 -11.246 13.414 1.00 92.06 165 VAL A CA 1
ATOM 1327 C C . VAL A 1 165 ? -4.361 -10.121 14.409 1.00 92.06 165 VAL A C 1
ATOM 1329 O O . VAL A 1 165 ? -5.210 -10.290 15.279 1.00 92.06 165 VAL A O 1
ATOM 1332 N N . ALA A 1 166 ? -3.710 -8.963 14.275 1.00 91.81 166 ALA A N 1
ATOM 1333 C CA . ALA A 1 166 ? -3.943 -7.824 15.162 1.00 91.81 166 ALA A CA 1
ATOM 1334 C C . ALA A 1 166 ? -5.405 -7.346 15.109 1.00 91.81 166 ALA A C 1
ATOM 1336 O O . ALA A 1 166 ? -6.029 -7.180 16.156 1.00 91.81 166 ALA A O 1
ATOM 1337 N N . VAL A 1 167 ? -5.978 -7.201 13.907 1.00 93.56 167 VAL A N 1
ATOM 1338 C CA . VAL A 1 167 ? -7.396 -6.834 13.731 1.00 93.56 167 VAL A CA 1
ATOM 1339 C C . VAL A 1 167 ? -8.319 -7.876 14.362 1.00 93.56 167 VAL A C 1
ATOM 1341 O O . VAL A 1 167 ? -9.205 -7.522 15.137 1.00 93.56 167 VAL A O 1
ATOM 1344 N N . GLN A 1 168 ? -8.075 -9.162 14.098 1.00 94.44 168 GLN A N 1
ATOM 1345 C CA . GLN A 1 168 ? -8.870 -10.251 14.665 1.00 94.44 168 GLN A CA 1
ATOM 1346 C C . GLN A 1 168 ? -8.833 -10.250 16.199 1.00 94.44 168 GLN A C 1
ATOM 1348 O O . GLN A 1 168 ? -9.870 -10.408 16.842 1.00 94.44 168 GLN A O 1
ATOM 1353 N N . ARG A 1 169 ? -7.650 -10.054 16.793 1.00 94.00 169 ARG A N 1
A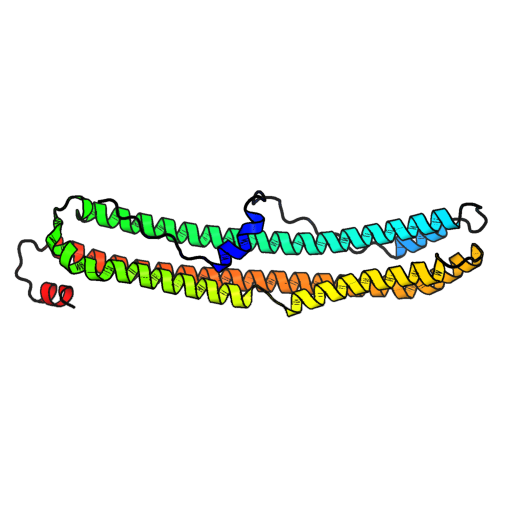TOM 1354 C CA . ARG A 1 169 ? -7.474 -10.011 18.249 1.00 94.00 169 ARG A CA 1
ATOM 1355 C C . ARG A 1 169 ? -8.224 -8.838 18.874 1.00 94.00 169 ARG A C 1
ATOM 1357 O O . ARG A 1 169 ? -8.917 -9.047 19.861 1.00 94.00 169 ARG A O 1
ATOM 1364 N N . ILE A 1 170 ? -8.177 -7.647 18.272 1.00 93.50 170 ILE A N 1
ATOM 1365 C CA . ILE A 1 170 ? -8.971 -6.492 18.729 1.00 93.50 170 ILE A CA 1
ATOM 1366 C C . ILE A 1 170 ? -10.463 -6.849 18.769 1.00 93.50 170 ILE A C 1
ATOM 1368 O O . ILE A 1 170 ? -11.119 -6.622 19.783 1.00 93.50 170 ILE A O 1
ATOM 1372 N N . SER A 1 171 ? -11.003 -7.454 17.706 1.00 91.19 171 SER A N 1
ATOM 1373 C CA . SER A 1 171 ? -12.413 -7.862 17.671 1.00 91.19 171 SER A CA 1
ATOM 1374 C C . SER A 1 171 ? -12.756 -8.913 18.737 1.00 91.19 171 SER A C 1
ATOM 1376 O O . SER A 1 171 ? -13.829 -8.844 19.338 1.00 91.19 171 SER A O 1
ATOM 1378 N N . GLN A 1 172 ? -11.849 -9.856 19.010 1.00 93.94 172 GLN A N 1
ATOM 1379 C CA . GLN A 1 172 ? -12.034 -10.893 20.034 1.00 93.94 172 GLN A CA 1
ATOM 1380 C C . GLN A 1 172 ? -12.115 -10.315 21.452 1.00 93.94 172 GLN A C 1
ATOM 1382 O O . GLN A 1 172 ? -12.987 -10.719 22.221 1.00 93.94 172 GLN A O 1
ATOM 1387 N N . GLU A 1 173 ? -11.264 -9.344 21.798 1.00 92.94 173 GLU A N 1
ATOM 1388 C CA . GLU A 1 173 ? -11.298 -8.707 23.123 1.00 92.94 173 GLU A CA 1
ATOM 1389 C C . GLU A 1 173 ? -12.662 -8.031 23.392 1.00 92.94 173 GLU A C 1
ATOM 1391 O O . GLU A 1 173 ? -13.187 -8.118 24.504 1.00 92.94 173 GLU A O 1
ATOM 1396 N N . PHE A 1 174 ? -13.294 -7.432 22.371 1.00 88.25 174 PHE A N 1
ATOM 1397 C CA . PHE A 1 174 ? -14.647 -6.864 22.493 1.00 88.25 174 PHE A CA 1
ATOM 1398 C C . PHE A 1 174 ? -15.744 -7.913 22.576 1.00 88.25 174 PHE A C 1
ATOM 1400 O O . PHE A 1 174 ? -16.642 -7.784 23.412 1.00 88.25 174 PHE A O 1
ATOM 1407 N N . ALA A 1 175 ? -15.657 -8.961 21.757 1.00 90.00 175 ALA A N 1
ATOM 1408 C CA . ALA A 1 175 ? -16.598 -10.071 21.819 1.00 90.00 175 ALA A CA 1
ATOM 1409 C C . ALA A 1 175 ? -16.618 -10.700 23.224 1.00 90.00 175 ALA A C 1
ATOM 1411 O O . ALA A 1 175 ? -17.687 -11.034 23.729 1.00 90.00 175 ALA A O 1
ATOM 1412 N N . HIS A 1 176 ? -15.465 -10.775 23.901 1.00 91.38 176 HIS A N 1
ATOM 1413 C CA . HIS A 1 176 ? -15.382 -11.238 25.287 1.00 91.38 176 HIS A CA 1
ATOM 1414 C C . HIS A 1 176 ? -16.077 -10.312 26.293 1.00 91.38 176 HIS A C 1
ATOM 1416 O O . HIS A 1 176 ? -16.723 -10.811 27.215 1.00 91.38 176 HIS A O 1
ATOM 1422 N N . ILE A 1 177 ? -15.980 -8.987 26.137 1.00 90.81 177 ILE A N 1
ATOM 1423 C CA . ILE A 1 177 ? -16.704 -8.036 27.001 1.00 90.81 177 ILE A CA 1
ATOM 1424 C C . ILE A 1 177 ? -18.216 -8.205 26.812 1.00 90.81 177 ILE A C 1
ATOM 1426 O O . ILE A 1 177 ? -18.952 -8.303 27.797 1.00 90.81 177 ILE A O 1
ATOM 1430 N N . GLN A 1 178 ? -18.677 -8.273 25.559 1.00 90.00 178 GLN A N 1
ATOM 1431 C CA . GLN A 1 178 ? -20.092 -8.465 25.241 1.00 90.00 178 GLN A CA 1
ATOM 1432 C C . GLN A 1 178 ? -20.605 -9.793 25.803 1.00 90.00 178 GLN A C 1
ATOM 1434 O O . GLN A 1 178 ? -21.578 -9.808 26.556 1.00 90.00 178 GLN A O 1
ATOM 1439 N N . SER A 1 179 ? -19.911 -10.899 25.528 1.00 91.12 179 SER A N 1
ATOM 1440 C CA . SER A 1 179 ? -20.347 -12.227 25.957 1.00 91.12 179 SER A CA 1
ATOM 1441 C C . SER A 1 179 ? -20.350 -12.388 27.479 1.00 91.12 179 SER A C 1
ATOM 1443 O O . SER A 1 179 ? -21.260 -13.012 28.010 1.00 91.12 179 SER A O 1
ATOM 1445 N N . LYS A 1 180 ? -19.351 -11.840 28.190 1.00 90.06 180 LYS A N 1
ATOM 1446 C CA . LYS A 1 180 ? -19.226 -12.005 29.649 1.00 90.06 180 LYS A CA 1
ATOM 1447 C C . LYS A 1 180 ? -20.100 -11.051 30.449 1.00 90.06 180 LYS A C 1
ATOM 1449 O O . LYS A 1 180 ? -20.582 -11.438 31.507 1.00 90.06 180 LYS A O 1
ATOM 1454 N N . CYS A 1 181 ? -20.263 -9.810 29.993 1.00 91.50 181 CYS A N 1
ATOM 1455 C CA . CYS A 1 181 ? -20.893 -8.774 30.810 1.00 91.50 181 CYS A CA 1
ATOM 1456 C C . CYS A 1 181 ? -22.230 -8.269 30.271 1.00 91.50 181 CYS A C 1
ATOM 1458 O O . CYS A 1 181 ? -23.018 -7.762 31.064 1.00 91.50 181 CYS A O 1
ATOM 1460 N N . LEU A 1 182 ? -22.502 -8.382 28.968 1.00 89.19 182 LEU A N 1
ATOM 1461 C CA . LEU A 1 182 ? -23.679 -7.753 28.354 1.00 89.19 182 LEU A CA 1
ATOM 1462 C C . LEU A 1 182 ? -24.708 -8.756 27.837 1.00 89.19 182 LEU A C 1
ATOM 1464 O O . LEU A 1 182 ? -25.893 -8.460 27.887 1.00 89.19 182 LEU A O 1
ATOM 1468 N N . ASN A 1 183 ? -24.302 -9.950 27.405 1.00 89.94 183 ASN A N 1
ATOM 1469 C CA . ASN A 1 183 ? -25.223 -10.937 26.825 1.00 89.94 183 ASN A CA 1
ATOM 1470 C C . ASN A 1 183 ? -25.846 -11.880 27.867 1.00 89.94 183 ASN A C 1
ATOM 1472 O O . ASN A 1 183 ? -26.762 -12.631 27.549 1.00 89.94 183 ASN A O 1
ATOM 1476 N N . ILE A 1 184 ? -25.378 -11.838 29.117 1.00 86.69 184 ILE A N 1
ATOM 1477 C CA . ILE A 1 184 ? -25.908 -12.662 30.209 1.00 86.69 184 ILE A CA 1
ATOM 1478 C C . ILE A 1 184 ? -27.075 -11.917 30.883 1.00 86.69 184 ILE A C 1
ATOM 1480 O O . ILE A 1 184 ? -26.962 -10.712 31.141 1.00 86.69 184 ILE A O 1
ATOM 1484 N N . PRO A 1 185 ? -28.217 -12.569 31.166 1.00 83.12 185 PRO A N 1
ATOM 1485 C CA . PRO A 1 185 ? -29.264 -11.992 32.004 1.00 83.12 185 PRO A CA 1
ATOM 1486 C C . PRO A 1 185 ? -28.747 -11.822 33.439 1.00 83.12 185 PRO A C 1
ATOM 1488 O O . PRO A 1 185 ? -28.520 -12.801 34.142 1.00 83.12 185 PRO A O 1
ATOM 1491 N N . GLN A 1 186 ? -28.526 -10.581 33.869 1.00 86.25 186 GLN A N 1
ATOM 1492 C CA . GLN A 1 186 ? -28.060 -10.256 35.219 1.00 86.25 186 GLN A CA 1
ATOM 1493 C C . GLN A 1 186 ? -28.546 -8.862 35.632 1.00 86.25 186 GLN A C 1
ATOM 1495 O O . GLN A 1 186 ? -28.973 -8.072 34.785 1.00 86.25 186 GLN A O 1
ATOM 1500 N N . SER A 1 187 ? -28.493 -8.550 36.930 1.00 89.81 187 SER A N 1
ATOM 1501 C CA . SER A 1 187 ? -28.932 -7.240 37.427 1.00 89.81 187 SER A CA 1
ATOM 1502 C C . SER A 1 187 ? -28.021 -6.104 36.939 1.00 89.81 187 SER A C 1
ATOM 1504 O O . SER A 1 187 ? -26.857 -6.317 36.580 1.00 89.81 187 SER A O 1
ATOM 1506 N N . SER A 1 188 ? -28.524 -4.864 36.951 1.00 89.62 188 SER A N 1
ATOM 1507 C CA . SER A 1 188 ? -27.741 -3.673 36.579 1.00 89.62 188 SER A CA 1
ATOM 1508 C C . SER A 1 188 ? -26.454 -3.541 37.402 1.00 89.62 188 SER A C 1
ATOM 1510 O O . SER A 1 188 ? -25.393 -3.244 36.855 1.00 89.62 188 SER A O 1
ATOM 1512 N N . GLY A 1 189 ? -26.522 -3.832 38.707 1.00 87.62 189 GLY A N 1
ATOM 1513 C CA . GLY A 1 189 ? -25.355 -3.827 39.591 1.00 87.62 189 GLY A CA 1
ATOM 1514 C C . GLY A 1 189 ? -24.321 -4.887 39.202 1.00 87.62 189 GLY A C 1
ATOM 1515 O O . GLY A 1 189 ? -23.145 -4.566 39.048 1.00 87.62 189 GLY A O 1
ATOM 1516 N N . GLN A 1 190 ? -24.759 -6.126 38.951 1.00 90.94 190 GLN A N 1
ATOM 1517 C CA . GLN A 1 190 ? -23.877 -7.216 38.511 1.00 90.94 190 GLN A CA 1
ATOM 1518 C C . GLN A 1 190 ? -23.223 -6.916 37.154 1.00 90.94 190 GLN A C 1
ATOM 1520 O O . GLN A 1 190 ? -22.021 -7.131 36.990 1.00 90.94 190 GLN A O 1
ATOM 1525 N N . THR A 1 191 ? -23.979 -6.335 36.218 1.00 91.38 191 THR A N 1
ATOM 1526 C CA . THR A 1 191 ? -23.464 -5.872 34.919 1.00 91.38 191 THR A CA 1
ATOM 1527 C C . THR A 1 191 ? -22.356 -4.836 35.102 1.00 91.38 191 THR A C 1
ATOM 1529 O O . THR A 1 191 ? -21.272 -4.981 34.533 1.00 91.38 191 THR A O 1
ATOM 1532 N N . LEU A 1 192 ? -22.590 -3.809 35.930 1.00 91.81 192 LEU A N 1
ATOM 1533 C CA . LEU A 1 192 ? -21.596 -2.768 36.195 1.00 91.81 192 LEU A CA 1
ATOM 1534 C C . LEU A 1 192 ? -20.328 -3.352 36.827 1.00 91.81 192 LEU A C 1
ATOM 1536 O O . LEU A 1 192 ? -19.224 -3.059 36.370 1.00 91.81 192 LEU A O 1
ATOM 1540 N N . THR A 1 193 ? -20.471 -4.208 37.840 1.00 93.00 193 THR A N 1
ATOM 1541 C CA . THR A 1 193 ? -19.331 -4.871 38.483 1.00 93.00 193 THR A CA 1
ATOM 1542 C C . THR A 1 193 ? -18.546 -5.733 37.492 1.00 93.00 193 THR A C 1
ATOM 1544 O O . THR A 1 193 ? -17.316 -5.685 37.496 1.00 93.00 193 THR A O 1
ATOM 1547 N N . CYS A 1 194 ? -19.221 -6.482 36.612 1.00 94.19 194 CYS A N 1
ATOM 1548 C CA . CYS A 1 194 ? -18.563 -7.267 35.565 1.00 94.19 194 CYS A CA 1
ATOM 1549 C C . CYS A 1 194 ? -17.737 -6.378 34.630 1.00 94.19 194 CYS A C 1
ATOM 1551 O O . CYS A 1 194 ? -16.569 -6.677 34.369 1.00 94.19 194 CYS A O 1
ATOM 1553 N N . LEU A 1 195 ? -18.315 -5.267 34.161 1.00 93.81 195 LEU A N 1
ATOM 1554 C CA . LEU A 1 195 ? -17.632 -4.315 33.284 1.00 93.81 195 LEU A CA 1
ATOM 1555 C C . LEU A 1 195 ? -16.426 -3.678 33.974 1.00 93.81 195 LEU A C 1
ATOM 1557 O O . LEU A 1 195 ? -15.347 -3.644 33.389 1.00 93.81 195 LEU A O 1
ATOM 1561 N N . MET A 1 196 ? -16.574 -3.239 35.226 1.00 93.69 196 MET A N 1
ATOM 1562 C CA . MET A 1 196 ? -15.477 -2.636 35.990 1.00 93.69 196 MET A CA 1
ATOM 1563 C C . MET A 1 196 ? -14.332 -3.615 36.260 1.00 93.69 196 MET A C 1
ATOM 1565 O O . MET A 1 196 ? -13.186 -3.187 36.343 1.00 93.69 196 MET A O 1
ATOM 1569 N N . LYS A 1 197 ? -14.609 -4.921 36.338 1.00 94.00 197 LYS A N 1
ATOM 1570 C CA . LYS A 1 197 ? -13.572 -5.961 36.425 1.00 94.00 197 LYS A CA 1
ATOM 1571 C C . LYS A 1 197 ? -12.959 -6.301 35.067 1.00 94.00 197 LYS A C 1
ATOM 1573 O O . LYS A 1 197 ? -11.766 -6.552 34.981 1.00 94.00 19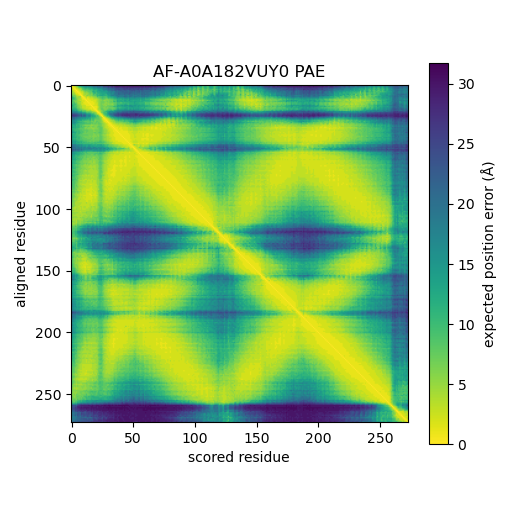7 LYS A O 1
ATOM 1578 N N . SER A 1 198 ? -13.758 -6.321 34.004 1.00 93.75 198 SER A N 1
ATOM 1579 C CA . SER A 1 198 ? -13.332 -6.822 32.691 1.00 93.75 198 SER A CA 1
ATOM 1580 C C . SER A 1 198 ? -12.610 -5.763 31.857 1.00 93.75 198 SER A C 1
ATOM 1582 O O . SER A 1 198 ? -11.556 -6.033 31.279 1.00 93.75 198 SER A O 1
ATOM 1584 N N . LEU A 1 199 ? -13.145 -4.541 31.795 1.00 94.19 199 LEU A N 1
ATOM 1585 C CA . LEU A 1 199 ? -12.615 -3.471 30.945 1.00 94.19 199 LEU A CA 1
ATOM 1586 C C . LEU A 1 199 ? -11.140 -3.113 31.217 1.00 94.19 199 LEU A C 1
ATOM 1588 O O . LEU A 1 199 ? -10.418 -2.933 30.232 1.00 94.19 199 LEU A O 1
ATOM 1592 N N . PRO A 1 200 ? -10.645 -3.083 32.475 1.00 93.50 200 PRO A N 1
ATOM 1593 C CA . PRO A 1 200 ? -9.224 -2.864 32.753 1.00 93.50 200 PRO A CA 1
ATOM 1594 C C . PRO A 1 200 ? -8.289 -3.906 32.129 1.00 93.50 200 PRO A C 1
ATOM 1596 O O . PRO A 1 200 ? -7.103 -3.637 31.979 1.00 93.50 200 PRO A O 1
ATOM 1599 N N . HIS A 1 201 ? -8.793 -5.087 31.763 1.00 92.19 201 HIS A N 1
ATOM 1600 C CA . HIS A 1 201 ? -7.995 -6.141 31.140 1.00 92.19 201 HIS A CA 1
ATOM 1601 C C . HIS A 1 201 ? -8.125 -6.143 29.613 1.00 92.19 201 HIS A C 1
ATOM 1603 O O . HIS A 1 201 ? -7.113 -6.141 28.913 1.00 92.19 201 HIS A O 1
ATOM 1609 N N . PHE A 1 202 ? -9.353 -6.114 29.089 1.00 93.56 202 PHE A N 1
ATOM 1610 C CA . PHE A 1 202 ? -9.607 -6.265 27.649 1.00 93.56 202 PHE A CA 1
ATOM 1611 C C . PHE A 1 202 ? -9.301 -4.989 26.843 1.00 93.56 202 PHE A C 1
ATOM 1613 O O . PHE A 1 202 ? -8.812 -5.060 25.711 1.00 93.56 202 PHE A O 1
ATOM 1620 N N . VAL A 1 203 ? -9.536 -3.797 27.411 1.00 94.06 203 VAL A N 1
ATOM 1621 C CA . VAL A 1 203 ? -9.307 -2.536 26.681 1.00 94.06 203 VAL A CA 1
ATOM 1622 C C . VAL A 1 203 ? -7.812 -2.256 26.480 1.00 94.06 203 VAL A C 1
ATOM 1624 O O . VAL A 1 203 ? -7.427 -1.979 25.342 1.00 94.06 203 VAL A O 1
ATOM 1627 N N . PRO A 1 204 ? -6.931 -2.377 27.495 1.00 93.69 204 PRO A N 1
ATOM 1628 C CA . PRO A 1 204 ? -5.493 -2.209 27.276 1.00 93.69 204 PRO A CA 1
ATOM 1629 C C . PRO A 1 204 ? -4.889 -3.246 26.322 1.00 93.69 204 PRO A C 1
ATOM 1631 O O . PRO A 1 204 ? -4.017 -2.898 25.531 1.00 93.69 204 PRO A O 1
ATOM 1634 N N . ARG A 1 205 ? -5.377 -4.496 26.327 1.00 94.19 205 ARG A N 1
ATOM 1635 C CA . ARG A 1 205 ? -4.960 -5.517 25.347 1.00 94.19 205 ARG A CA 1
ATOM 1636 C C . ARG A 1 205 ? -5.348 -5.134 23.925 1.00 94.19 205 ARG A C 1
ATOM 1638 O O . ARG A 1 205 ? -4.507 -5.181 23.033 1.00 94.19 205 ARG A O 1
ATOM 1645 N N . SER A 1 206 ? -6.581 -4.668 23.730 1.00 94.75 206 SER A N 1
ATOM 1646 C CA . SER A 1 206 ? -7.033 -4.124 22.443 1.00 94.75 206 SER A CA 1
ATOM 1647 C C . SER A 1 206 ? -6.149 -2.963 21.978 1.00 94.75 206 SER A C 1
ATOM 1649 O O . SER A 1 206 ? -5.757 -2.915 20.813 1.00 94.75 206 SER A O 1
ATOM 1651 N N . ALA A 1 207 ? -5.780 -2.058 22.891 1.00 94.56 207 ALA A N 1
ATOM 1652 C CA . ALA A 1 207 ? -4.868 -0.957 22.593 1.00 94.56 207 ALA A CA 1
ATOM 1653 C C . ALA A 1 207 ? -3.461 -1.455 22.214 1.00 94.56 207 ALA A C 1
ATOM 1655 O O . ALA A 1 207 ? -2.872 -0.943 21.268 1.00 94.56 207 ALA A O 1
ATOM 1656 N N . ALA A 1 208 ? -2.938 -2.486 22.884 1.00 94.50 208 ALA A N 1
ATOM 1657 C CA . ALA A 1 208 ? -1.647 -3.088 22.547 1.00 94.50 208 ALA A CA 1
ATOM 1658 C C . ALA A 1 208 ? -1.656 -3.751 21.157 1.00 94.50 208 ALA A C 1
ATOM 1660 O O . ALA A 1 208 ? -0.727 -3.552 20.372 1.00 94.50 208 ALA A O 1
ATOM 1661 N N . TYR A 1 209 ? -2.723 -4.482 20.812 1.00 96.06 209 TYR A N 1
ATOM 1662 C CA . TYR A 1 209 ? -2.902 -5.026 19.462 1.00 96.06 209 TYR A CA 1
ATOM 1663 C C . TYR A 1 209 ? -3.028 -3.917 18.411 1.00 96.06 209 TYR A C 1
ATOM 1665 O O . TYR A 1 209 ? -2.463 -4.036 17.325 1.00 96.06 209 TYR A O 1
ATOM 1673 N N . PHE A 1 210 ? -3.695 -2.808 18.739 1.00 95.56 210 PHE A N 1
ATOM 1674 C CA . PHE A 1 210 ? -3.754 -1.639 17.864 1.00 95.56 210 PHE A CA 1
ATOM 1675 C C . PHE A 1 210 ? -2.375 -0.992 17.661 1.00 95.56 210 PHE A C 1
ATOM 1677 O O . PHE A 1 210 ? -2.006 -0.698 16.527 1.00 95.56 210 PHE A O 1
ATOM 1684 N N . SER A 1 211 ? -1.565 -0.842 18.711 1.00 94.31 211 SER A N 1
ATOM 1685 C CA . SER A 1 211 ? -0.179 -0.370 18.581 1.00 94.31 211 SER A CA 1
ATOM 1686 C C . SER A 1 211 ? 0.668 -1.314 17.718 1.00 94.31 211 SER A C 1
ATOM 1688 O O . SER A 1 211 ? 1.450 -0.864 16.882 1.00 94.31 211 SER A O 1
ATOM 1690 N N . SER A 1 212 ? 0.482 -2.631 17.858 1.00 93.06 212 SER A N 1
ATOM 1691 C CA . SER A 1 212 ? 1.130 -3.624 16.991 1.00 93.06 212 SER A CA 1
ATOM 1692 C C . SER A 1 212 ? 0.725 -3.450 15.520 1.00 93.06 212 SER A C 1
ATOM 1694 O O . SER A 1 212 ? 1.592 -3.432 14.644 1.00 93.06 212 SER A O 1
ATOM 1696 N N . LEU A 1 213 ? -0.566 -3.220 15.249 1.00 94.75 213 LEU A N 1
ATOM 1697 C CA . LEU A 1 213 ? -1.073 -2.896 13.914 1.00 94.75 213 LEU A CA 1
ATOM 1698 C C . LEU A 1 213 ? -0.404 -1.632 13.347 1.00 94.75 213 LEU A C 1
ATOM 1700 O O . LEU A 1 213 ? 0.060 -1.650 12.207 1.00 94.75 213 LEU A O 1
ATOM 1704 N N . GLN A 1 214 ? -0.307 -0.560 14.140 1.00 93.88 214 GLN A N 1
ATOM 1705 C CA . GLN A 1 214 ? 0.355 0.685 13.730 1.00 93.88 214 GLN A CA 1
ATOM 1706 C C . GLN A 1 214 ? 1.832 0.466 13.382 1.00 93.88 214 GLN A C 1
ATOM 1708 O O . GLN A 1 214 ? 2.307 0.976 12.366 1.00 93.88 214 GLN A O 1
ATOM 1713 N N . ASN A 1 215 ? 2.545 -0.321 14.187 1.00 92.25 215 ASN A N 1
ATOM 1714 C CA . ASN A 1 215 ? 3.954 -0.630 13.955 1.00 92.25 215 ASN A CA 1
ATOM 1715 C C . ASN A 1 215 ? 4.156 -1.411 12.655 1.00 92.25 215 ASN A C 1
ATOM 1717 O O . ASN A 1 215 ? 5.022 -1.062 11.856 1.00 92.25 215 ASN A O 1
ATOM 1721 N N . VAL A 1 216 ? 3.333 -2.430 12.404 1.00 91.69 216 VAL A N 1
ATOM 1722 C CA . VAL A 1 216 ? 3.426 -3.246 11.183 1.00 91.69 216 VAL A CA 1
ATOM 1723 C C . VAL A 1 216 ? 3.059 -2.438 9.942 1.00 91.69 216 VAL A C 1
ATOM 1725 O O . VAL A 1 216 ? 3.655 -2.631 8.883 1.00 91.69 216 VAL A O 1
ATOM 1728 N N . ILE A 1 217 ? 2.104 -1.513 10.054 1.00 91.88 217 ILE A N 1
ATOM 1729 C CA . ILE A 1 217 ? 1.782 -0.573 8.977 1.00 91.88 217 ILE A CA 1
ATOM 1730 C C . ILE A 1 217 ? 2.964 0.353 8.698 1.00 91.88 217 ILE A C 1
ATOM 1732 O O . ILE A 1 217 ? 3.351 0.480 7.544 1.00 91.88 217 ILE A O 1
ATOM 1736 N N . SER A 1 218 ? 3.585 0.923 9.732 1.00 91.00 218 SER A N 1
ATOM 1737 C CA . SER A 1 218 ? 4.774 1.772 9.583 1.00 91.00 218 SER A CA 1
ATOM 1738 C C . SER A 1 218 ? 5.934 1.025 8.910 1.00 91.00 218 SER A C 1
ATOM 1740 O O . SER A 1 218 ? 6.487 1.491 7.917 1.00 91.00 218 SER A O 1
ATOM 1742 N N . GLN A 1 219 ? 6.248 -0.188 9.381 1.00 90.06 219 GLN A N 1
ATOM 1743 C CA . GLN A 1 219 ? 7.275 -1.043 8.776 1.00 90.06 219 GLN A CA 1
ATOM 1744 C C . GLN A 1 219 ? 6.943 -1.399 7.325 1.00 90.06 219 GLN A C 1
ATOM 1746 O O . GLN A 1 219 ? 7.816 -1.355 6.463 1.00 90.06 219 GLN A O 1
ATOM 1751 N N . GLY A 1 220 ? 5.678 -1.725 7.045 1.00 89.62 220 GLY A N 1
ATOM 1752 C CA . GLY A 1 220 ? 5.212 -1.992 5.691 1.00 89.62 220 GLY A CA 1
ATOM 1753 C C . GLY A 1 220 ? 5.382 -0.780 4.776 1.00 89.62 220 GLY A C 1
ATOM 1754 O O . GLY A 1 220 ? 5.893 -0.933 3.673 1.00 89.62 220 GLY A O 1
ATOM 1755 N N . THR A 1 221 ? 5.001 0.415 5.233 1.00 89.44 221 THR A N 1
ATOM 1756 C CA . THR A 1 221 ? 5.164 1.667 4.482 1.00 89.44 221 THR A CA 1
ATOM 1757 C C . THR A 1 221 ? 6.632 1.959 4.192 1.00 89.44 221 THR A C 1
ATOM 1759 O O . THR A 1 221 ? 6.971 2.270 3.053 1.00 89.44 221 THR A O 1
ATOM 1762 N N . ASN A 1 222 ? 7.511 1.795 5.182 1.00 90.50 222 ASN A N 1
ATOM 1763 C CA . ASN A 1 222 ? 8.947 2.008 5.005 1.00 90.50 222 ASN A CA 1
ATOM 1764 C C . ASN A 1 222 ? 9.556 1.011 4.013 1.00 90.50 222 ASN A C 1
ATOM 1766 O O . ASN A 1 222 ? 10.316 1.411 3.134 1.00 90.50 222 ASN A O 1
ATOM 1770 N N . LEU A 1 223 ? 9.188 -0.272 4.113 1.00 88.75 223 LEU A N 1
ATOM 1771 C CA . LEU A 1 223 ? 9.636 -1.295 3.170 1.00 88.75 223 LEU A CA 1
ATOM 1772 C C . LEU A 1 223 ? 9.167 -0.983 1.745 1.00 88.75 223 LEU A C 1
ATOM 1774 O O . LEU A 1 223 ? 9.966 -1.049 0.820 1.00 88.75 223 LEU A O 1
ATOM 1778 N N . MET A 1 224 ? 7.899 -0.605 1.559 1.00 87.69 224 MET A N 1
ATOM 1779 C CA . MET A 1 224 ? 7.392 -0.216 0.238 1.00 87.69 224 MET A CA 1
ATOM 1780 C C . MET A 1 224 ? 8.122 1.011 -0.312 1.00 87.69 224 MET A C 1
ATOM 1782 O O . MET A 1 224 ? 8.435 1.033 -1.500 1.00 87.69 224 MET A O 1
ATOM 1786 N N . GLY A 1 225 ? 8.439 1.994 0.536 1.00 89.88 225 GLY A N 1
ATOM 1787 C CA . GLY A 1 225 ? 9.259 3.144 0.155 1.00 89.88 225 GLY A CA 1
ATOM 1788 C C . GLY A 1 225 ? 10.639 2.716 -0.344 1.00 89.88 225 GLY A C 1
ATOM 1789 O O . GLY A 1 225 ? 11.025 3.074 -1.452 1.00 89.88 225 GLY A O 1
ATOM 1790 N N . TYR A 1 226 ? 11.334 1.869 0.419 1.00 89.88 226 TYR A N 1
ATOM 1791 C CA . TYR A 1 226 ? 12.635 1.318 0.031 1.00 89.88 226 TYR A CA 1
ATOM 1792 C C . TYR A 1 226 ? 12.574 0.542 -1.293 1.00 89.88 226 TYR A C 1
ATOM 1794 O O . TYR A 1 226 ? 13.361 0.803 -2.199 1.00 89.88 226 TYR A O 1
ATOM 1802 N N . VAL A 1 227 ? 11.606 -0.368 -1.438 1.00 89.12 227 VAL A N 1
ATOM 1803 C CA . VAL A 1 227 ? 11.414 -1.165 -2.661 1.00 89.12 227 VAL A CA 1
ATOM 1804 C C . VAL A 1 227 ? 11.090 -0.272 -3.859 1.00 89.12 227 VAL A C 1
ATOM 1806 O O . VAL A 1 227 ? 11.591 -0.515 -4.953 1.00 89.12 227 VAL A O 1
ATOM 1809 N N . THR A 1 228 ? 10.305 0.790 -3.659 1.00 89.12 228 THR A N 1
ATOM 1810 C CA . THR A 1 228 ? 9.993 1.770 -4.710 1.00 89.12 228 THR A CA 1
ATOM 1811 C C . THR A 1 228 ? 11.246 2.524 -5.150 1.00 89.12 228 THR A C 1
ATOM 1813 O O . THR A 1 228 ? 11.492 2.623 -6.348 1.00 89.12 228 THR A O 1
ATOM 1816 N N . SER A 1 229 ? 12.072 3.003 -4.215 1.00 91.12 229 SER A N 1
ATOM 1817 C CA . SER A 1 229 ? 13.339 3.674 -4.539 1.00 91.12 229 SER A CA 1
ATOM 1818 C C . SER A 1 229 ? 14.337 2.741 -5.225 1.00 91.12 229 SER A C 1
ATOM 1820 O O . SER A 1 229 ? 14.985 3.137 -6.190 1.00 91.12 229 SER A O 1
ATOM 1822 N N . MET A 1 230 ? 14.430 1.487 -4.779 1.00 91.50 230 MET A N 1
ATOM 1823 C CA . MET A 1 230 ? 15.260 0.469 -5.423 1.00 91.50 230 MET A CA 1
ATOM 1824 C C . MET A 1 230 ? 14.798 0.203 -6.863 1.00 91.50 230 MET A C 1
ATOM 1826 O O . MET A 1 230 ? 15.620 0.173 -7.775 1.00 91.50 230 MET A O 1
ATOM 1830 N N . ALA A 1 231 ? 13.486 0.076 -7.086 1.00 90.69 231 ALA A N 1
ATOM 1831 C CA . ALA A 1 231 ? 12.924 -0.090 -8.422 1.00 90.69 231 ALA A CA 1
ATOM 1832 C C . ALA A 1 231 ? 13.196 1.137 -9.306 1.00 90.69 231 ALA A C 1
ATOM 1834 O O . ALA A 1 231 ? 13.657 0.980 -10.431 1.00 90.69 231 ALA A O 1
ATOM 1835 N N . GLN A 1 232 ? 12.989 2.358 -8.795 1.00 91.56 232 GLN A N 1
ATOM 1836 C CA . GLN A 1 232 ? 13.327 3.597 -9.510 1.00 91.56 232 GLN A CA 1
ATOM 1837 C C . GLN A 1 232 ? 14.799 3.633 -9.919 1.00 91.56 232 GLN A C 1
ATOM 1839 O O . GLN A 1 232 ? 15.098 3.935 -11.069 1.00 91.56 232 GLN A O 1
ATOM 1844 N N . SER A 1 233 ? 15.706 3.281 -9.004 1.00 92.50 233 SER A N 1
ATOM 1845 C CA . SER A 1 233 ? 17.136 3.188 -9.300 1.00 92.50 233 SER A CA 1
ATOM 1846 C C . SER A 1 233 ? 17.425 2.164 -10.399 1.00 92.50 233 SER A C 1
ATOM 1848 O O . SER A 1 233 ? 18.194 2.467 -11.302 1.00 92.50 233 SER A O 1
ATOM 1850 N N . CYS A 1 234 ? 16.800 0.985 -10.348 1.00 91.56 234 CYS A N 1
ATOM 1851 C CA . CYS A 1 234 ? 16.949 -0.050 -11.371 1.00 91.56 234 CYS A CA 1
ATOM 1852 C C . CYS A 1 234 ? 16.512 0.460 -12.752 1.00 91.56 234 CYS A C 1
ATOM 1854 O O . CYS A 1 234 ? 17.287 0.401 -13.706 1.00 91.56 234 CYS A O 1
ATOM 1856 N N . TYR A 1 235 ? 15.315 1.053 -12.843 1.00 90.50 235 TYR A N 1
ATOM 1857 C CA . TYR A 1 235 ? 14.821 1.632 -14.093 1.00 90.50 235 TYR A CA 1
ATOM 1858 C C . TYR A 1 235 ? 15.725 2.764 -14.590 1.00 90.50 235 TYR A C 1
ATOM 1860 O O . TYR A 1 235 ? 16.059 2.804 -15.769 1.00 90.50 235 TYR A O 1
ATOM 1868 N N . GLN A 1 236 ? 16.156 3.665 -13.704 1.00 90.56 236 GLN A N 1
ATOM 1869 C CA . GLN A 1 236 ? 17.054 4.765 -14.057 1.00 90.56 236 GLN A CA 1
ATOM 1870 C C . GLN A 1 236 ? 18.375 4.248 -14.633 1.00 90.56 236 GLN A C 1
ATOM 1872 O O . GLN A 1 236 ? 18.834 4.771 -15.644 1.00 90.56 236 GLN A O 1
ATOM 1877 N N . THR A 1 237 ? 18.980 3.233 -14.011 1.00 89.81 237 THR A N 1
ATOM 1878 C CA . THR A 1 237 ? 20.210 2.614 -14.510 1.00 89.81 237 THR A CA 1
ATOM 1879 C C . THR A 1 237 ? 19.996 2.011 -15.892 1.00 89.81 237 THR A C 1
ATOM 1881 O O . THR A 1 237 ? 20.768 2.336 -16.789 1.00 89.81 237 THR A O 1
ATOM 1884 N N . ALA A 1 238 ? 18.928 1.231 -16.090 1.00 87.75 238 ALA A N 1
ATOM 1885 C CA . ALA A 1 238 ? 18.592 0.667 -17.397 1.00 87.75 238 ALA A CA 1
ATOM 1886 C C . ALA A 1 238 ? 18.474 1.773 -18.462 1.00 87.75 238 ALA A C 1
ATOM 1888 O O . ALA A 1 238 ? 19.194 1.766 -19.458 1.00 87.75 238 ALA A O 1
ATOM 1889 N N . TYR A 1 239 ? 17.666 2.810 -18.219 1.00 86.50 239 TYR A N 1
ATOM 1890 C CA . TYR A 1 239 ? 17.517 3.916 -19.173 1.00 86.50 239 TYR A CA 1
ATOM 1891 C C . TYR A 1 239 ? 18.816 4.695 -19.418 1.00 86.50 239 TYR A C 1
ATOM 1893 O O . TYR A 1 239 ? 19.076 5.081 -20.558 1.00 86.50 239 TYR A O 1
ATOM 1901 N N . ASN A 1 240 ? 19.649 4.917 -18.397 1.00 87.38 240 ASN A N 1
ATOM 1902 C CA . ASN A 1 240 ? 20.922 5.628 -18.544 1.00 87.38 240 ASN A CA 1
ATOM 1903 C C . ASN A 1 240 ? 21.924 4.827 -19.384 1.00 87.38 240 ASN A C 1
ATOM 1905 O O . ASN A 1 240 ? 22.459 5.355 -20.358 1.00 87.38 240 ASN A O 1
ATOM 1909 N N . THR A 1 241 ? 22.143 3.554 -19.042 1.00 85.56 241 THR A N 1
ATOM 1910 C CA . THR A 1 241 ? 23.047 2.660 -19.778 1.00 85.56 241 THR A CA 1
ATOM 1911 C C . THR A 1 241 ? 22.616 2.539 -21.235 1.00 85.56 241 THR A C 1
ATOM 1913 O O . THR A 1 241 ? 23.437 2.623 -22.147 1.00 85.56 241 THR A O 1
ATOM 1916 N N . ARG A 1 242 ? 21.309 2.419 -21.479 1.00 82.88 242 ARG A N 1
ATOM 1917 C CA . ARG A 1 242 ? 20.760 2.339 -22.833 1.00 82.88 242 ARG A CA 1
ATOM 1918 C C . ARG A 1 242 ? 20.911 3.668 -23.571 1.00 82.88 242 ARG A C 1
ATOM 1920 O O . ARG A 1 242 ? 21.393 3.684 -24.697 1.00 82.88 242 ARG A O 1
ATOM 1927 N N . THR A 1 243 ? 20.620 4.799 -22.935 1.00 84.62 243 THR A N 1
ATOM 1928 C CA . THR A 1 243 ? 20.858 6.128 -23.527 1.00 84.62 243 THR A CA 1
ATOM 1929 C C . THR A 1 243 ? 22.313 6.313 -23.974 1.00 84.62 243 THR A C 1
ATOM 1931 O O . THR A 1 243 ? 22.563 6.821 -25.067 1.00 84.62 243 THR A O 1
ATOM 1934 N N . GLU A 1 244 ? 23.280 5.863 -23.173 1.00 84.88 244 GLU A N 1
ATOM 1935 C CA . GLU A 1 244 ? 24.701 5.907 -23.527 1.00 84.88 244 GLU A CA 1
ATOM 1936 C C . GLU A 1 244 ? 25.015 5.057 -24.768 1.00 84.88 244 GLU A C 1
ATOM 1938 O O . GLU A 1 244 ? 25.590 5.565 -25.732 1.00 84.88 244 GLU A O 1
ATOM 1943 N N . GLN A 1 245 ? 24.565 3.798 -24.797 1.00 81.50 245 GLN A N 1
ATOM 1944 C CA . GLN A 1 245 ? 24.744 2.909 -25.951 1.00 81.50 245 GLN A CA 1
ATOM 1945 C C . GLN A 1 245 ? 24.094 3.473 -27.226 1.00 81.50 245 GLN A C 1
ATOM 1947 O O . GLN A 1 245 ? 24.683 3.415 -28.309 1.00 81.50 245 GLN A O 1
ATOM 1952 N N . PHE A 1 246 ? 22.915 4.089 -27.101 1.00 82.50 246 PHE A N 1
ATOM 1953 C CA . PHE A 1 246 ? 22.245 4.756 -28.214 1.00 82.50 246 PHE A CA 1
ATOM 1954 C C . PHE A 1 246 ? 23.076 5.930 -28.748 1.00 82.50 246 PHE A C 1
ATOM 1956 O O . PHE A 1 246 ? 23.300 6.029 -29.953 1.00 82.50 246 PHE A O 1
ATOM 1963 N N . ASN A 1 247 ? 23.598 6.786 -27.866 1.00 84.00 247 ASN A N 1
ATOM 1964 C CA . ASN A 1 247 ? 24.438 7.921 -28.256 1.00 84.00 247 ASN A CA 1
ATOM 1965 C C . ASN A 1 247 ? 25.748 7.481 -28.936 1.00 84.00 247 ASN A C 1
ATOM 1967 O O . ASN A 1 247 ? 26.195 8.127 -29.890 1.00 84.00 247 ASN A O 1
ATOM 1971 N N . ILE A 1 248 ? 26.343 6.364 -28.502 1.00 82.81 248 ILE A N 1
ATOM 1972 C CA . ILE A 1 248 ? 27.500 5.750 -29.175 1.00 82.81 248 ILE A CA 1
ATOM 1973 C C . ILE A 1 248 ? 27.113 5.318 -30.596 1.00 82.81 248 ILE A C 1
ATOM 1975 O O . ILE A 1 248 ? 27.805 5.671 -31.555 1.00 8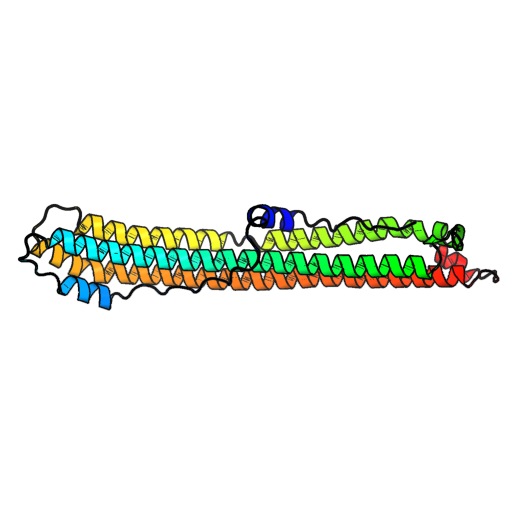2.81 248 ILE A O 1
ATOM 1979 N N . GLY A 1 249 ? 25.984 4.618 -30.753 1.00 78.94 249 GLY A N 1
ATOM 1980 C CA . GLY A 1 249 ? 25.450 4.226 -32.061 1.00 78.94 249 GLY A CA 1
ATOM 1981 C C . GLY A 1 249 ? 25.183 5.427 -32.974 1.00 78.94 249 GLY A C 1
ATOM 1982 O O . GLY A 1 249 ? 25.602 5.434 -34.132 1.00 78.94 249 GLY A O 1
ATOM 1983 N N . MET A 1 250 ? 24.579 6.490 -32.439 1.00 81.50 250 MET A N 1
ATOM 1984 C CA . MET A 1 250 ? 24.332 7.736 -33.169 1.00 81.50 250 MET A CA 1
ATOM 1985 C C . MET A 1 250 ? 25.617 8.455 -33.575 1.00 81.50 250 MET A C 1
ATOM 1987 O O . MET A 1 250 ? 25.685 9.028 -34.659 1.00 81.50 250 MET A O 1
ATOM 1991 N N . THR A 1 251 ? 26.660 8.401 -32.747 1.00 81.38 251 THR A N 1
ATOM 1992 C CA . THR A 1 251 ? 27.977 8.950 -33.098 1.00 81.38 251 THR A CA 1
ATOM 1993 C C . THR A 1 251 ? 28.584 8.193 -34.279 1.00 81.38 251 THR A C 1
ATOM 1995 O O . THR A 1 251 ? 29.067 8.824 -35.220 1.00 81.38 251 THR A O 1
ATOM 1998 N N . LYS A 1 252 ? 28.513 6.854 -34.277 1.00 78.12 252 LYS A N 1
ATOM 1999 C CA . LYS A 1 252 ? 28.958 6.021 -35.408 1.00 78.12 252 LYS A CA 1
ATOM 2000 C C . LYS A 1 252 ? 28.162 6.321 -36.679 1.00 78.12 252 LYS A C 1
ATOM 2002 O O . LYS A 1 252 ? 28.755 6.480 -37.744 1.00 78.12 252 LYS A O 1
ATOM 2007 N N . LEU A 1 253 ? 26.841 6.461 -36.556 1.00 76.69 253 LEU A N 1
ATOM 2008 C CA . LEU A 1 253 ? 25.966 6.836 -37.665 1.00 76.69 253 LEU A CA 1
ATOM 2009 C C . LEU A 1 253 ? 26.367 8.189 -38.246 1.00 76.69 253 LEU A C 1
ATOM 2011 O O . LEU A 1 253 ? 26.642 8.278 -39.435 1.00 76.69 253 LEU A O 1
ATOM 2015 N N . ASN A 1 254 ? 26.469 9.222 -37.411 1.00 76.44 254 ASN A N 1
ATOM 2016 C CA . ASN A 1 254 ? 26.828 10.563 -37.864 1.00 76.44 254 ASN A CA 1
ATOM 2017 C C . ASN A 1 254 ? 28.215 10.595 -38.519 1.00 76.44 254 ASN A C 1
ATOM 2019 O O . ASN A 1 254 ? 28.381 11.282 -39.520 1.00 76.44 254 ASN A O 1
ATOM 2023 N N . ARG A 1 255 ? 29.189 9.814 -38.026 1.00 74.44 255 ARG A N 1
ATOM 2024 C CA . ARG A 1 255 ? 30.496 9.650 -38.688 1.00 74.44 255 ARG A CA 1
ATOM 2025 C C . ARG A 1 255 ? 30.378 8.994 -40.061 1.00 74.44 255 ARG A C 1
ATOM 2027 O O . ARG A 1 255 ? 30.999 9.475 -40.998 1.00 74.44 255 ARG A O 1
ATOM 2034 N N . CYS A 1 256 ? 29.576 7.937 -40.191 1.00 73.94 256 CYS A N 1
ATOM 2035 C CA . CYS A 1 256 ? 29.316 7.300 -41.484 1.00 73.94 256 CYS A CA 1
ATOM 2036 C C . CYS A 1 256 ? 28.684 8.293 -42.472 1.00 73.94 256 CYS A C 1
ATOM 2038 O O . CYS A 1 256 ? 29.123 8.397 -43.610 1.00 73.94 256 CYS A O 1
ATOM 2040 N N . VAL A 1 257 ? 27.719 9.088 -42.004 1.00 71.88 257 VAL A N 1
ATOM 2041 C CA . VAL A 1 257 ? 27.026 10.112 -42.802 1.00 71.88 257 VAL A CA 1
ATOM 2042 C C . VAL A 1 257 ? 27.949 11.265 -43.204 1.00 71.88 257 VAL A C 1
ATOM 2044 O O . VAL A 1 257 ? 27.876 11.750 -44.325 1.00 71.88 257 VAL A O 1
ATOM 2047 N N . GLN A 1 258 ? 28.834 11.708 -42.310 1.00 72.06 258 GLN A N 1
ATOM 2048 C CA . GLN A 1 258 ? 29.830 12.749 -42.597 1.00 72.06 258 GLN A CA 1
ATOM 2049 C C . GLN A 1 258 ? 30.994 12.235 -43.466 1.00 72.06 258 GLN A C 1
ATOM 2051 O O . GLN A 1 258 ? 31.740 13.034 -44.027 1.00 72.06 258 GLN A O 1
ATOM 2056 N N . GLY A 1 259 ? 31.151 10.912 -43.575 1.00 62.09 259 GLY A N 1
ATOM 2057 C CA . GLY A 1 259 ? 32.236 10.213 -44.261 1.00 62.09 259 GLY A CA 1
ATOM 2058 C C . GLY A 1 259 ? 31.964 9.844 -45.720 1.00 62.09 259 GLY A C 1
ATOM 2059 O O . GLY A 1 259 ? 32.652 8.972 -46.243 1.00 62.09 259 GLY A O 1
ATOM 2060 N N . GLU A 1 260 ? 31.040 10.520 -46.406 1.00 49.44 260 GLU A N 1
ATOM 2061 C CA . GLU A 1 260 ? 30.744 10.334 -47.841 1.00 49.44 260 GLU A CA 1
ATOM 2062 C C . GLU A 1 260 ? 31.890 10.741 -48.803 1.00 49.44 260 GLU A C 1
ATOM 2064 O O . GLU A 1 260 ? 31.664 10.902 -49.995 1.00 49.44 260 GLU A O 1
ATOM 2069 N N . ASN A 1 261 ? 33.140 10.861 -48.326 1.00 47.12 261 ASN A N 1
ATOM 2070 C CA . ASN A 1 261 ? 34.325 11.108 -49.164 1.00 47.12 261 ASN A CA 1
ATOM 2071 C C . ASN A 1 261 ? 35.613 10.367 -48.739 1.00 47.12 261 ASN A C 1
ATOM 2073 O O . ASN A 1 261 ? 36.681 10.678 -49.262 1.00 47.12 261 ASN A O 1
ATOM 2077 N N . SER A 1 262 ? 35.583 9.402 -47.812 1.00 41.28 262 SER A N 1
ATOM 2078 C CA . SER A 1 262 ? 36.828 8.790 -47.320 1.00 41.28 262 SER A CA 1
ATOM 2079 C C . SER A 1 262 ? 36.743 7.270 -47.223 1.00 41.28 262 SER A C 1
ATOM 2081 O O . SER A 1 262 ? 35.940 6.725 -46.470 1.00 41.28 262 SER A O 1
ATOM 2083 N N . ASN A 1 263 ? 37.628 6.594 -47.959 1.00 48.53 263 ASN A N 1
ATOM 2084 C CA . ASN A 1 263 ? 37.981 5.177 -47.836 1.00 48.53 263 ASN A CA 1
ATOM 2085 C C . ASN A 1 263 ? 38.622 4.868 -46.462 1.00 48.53 263 ASN A C 1
ATOM 2087 O O . ASN A 1 263 ? 39.744 4.364 -46.391 1.00 48.53 263 ASN A O 1
ATOM 2091 N N . ASP A 1 264 ? 37.945 5.183 -45.358 1.00 52.19 264 ASP A N 1
ATOM 2092 C CA . ASP A 1 264 ? 38.480 4.965 -44.019 1.00 52.19 264 ASP A CA 1
ATOM 2093 C C . ASP A 1 264 ? 38.193 3.527 -43.558 1.00 52.19 264 ASP A C 1
ATOM 2095 O O . ASP A 1 264 ? 37.125 3.177 -43.046 1.00 52.19 264 ASP A O 1
ATOM 2099 N N . VAL A 1 265 ? 39.172 2.652 -43.799 1.00 52.66 265 VAL A N 1
ATOM 2100 C CA . VAL A 1 265 ? 39.137 1.215 -43.482 1.00 52.66 265 VAL A CA 1
ATOM 2101 C C . VAL A 1 265 ? 38.898 0.963 -41.983 1.00 52.66 265 VAL A C 1
ATOM 2103 O O . VAL A 1 265 ? 38.347 -0.079 -41.623 1.00 52.66 265 VAL A O 1
ATOM 2106 N N . ALA A 1 266 ? 39.260 1.909 -41.107 1.00 54.62 266 ALA A N 1
ATOM 2107 C CA . ALA A 1 266 ? 39.020 1.812 -39.668 1.00 54.62 266 ALA A CA 1
ATOM 2108 C C . ALA A 1 266 ? 37.533 1.975 -39.315 1.00 54.62 266 ALA A C 1
ATOM 2110 O O . ALA A 1 266 ? 37.004 1.183 -38.534 1.00 54.62 266 ALA A O 1
ATOM 2111 N N . LEU A 1 267 ? 36.842 2.928 -39.951 1.00 52.28 267 LEU A N 1
ATOM 2112 C CA . LEU A 1 267 ? 35.405 3.137 -39.763 1.00 52.28 267 LEU A CA 1
ATOM 2113 C C . LEU A 1 267 ? 34.604 1.942 -40.300 1.00 52.28 267 LEU A C 1
ATOM 2115 O O . LEU A 1 267 ? 33.695 1.466 -39.628 1.00 52.28 267 LEU A O 1
ATOM 2119 N N . ASN A 1 268 ? 34.989 1.391 -41.456 1.00 53.47 268 ASN A N 1
ATOM 2120 C CA . ASN A 1 268 ? 34.352 0.184 -41.996 1.00 53.47 268 ASN A CA 1
ATOM 2121 C C . ASN A 1 268 ? 34.545 -1.037 -41.074 1.00 53.47 268 ASN A C 1
ATOM 2123 O O . ASN A 1 268 ? 33.579 -1.735 -40.783 1.00 53.47 268 ASN A O 1
ATOM 2127 N N . LYS A 1 269 ? 35.741 -1.239 -40.500 1.00 54.88 269 LYS A N 1
ATOM 2128 C CA . LYS A 1 269 ? 35.982 -2.299 -39.498 1.00 54.88 269 LYS A CA 1
ATOM 2129 C C . LYS A 1 269 ? 35.199 -2.127 -38.188 1.00 54.88 269 LYS A C 1
ATOM 2131 O O . LYS A 1 269 ? 34.974 -3.122 -37.504 1.00 54.88 269 LYS A O 1
ATOM 2136 N N . GLU A 1 270 ? 34.843 -0.902 -37.798 1.00 53.94 270 GLU A N 1
ATOM 2137 C CA . GLU A 1 270 ? 34.036 -0.611 -36.597 1.00 53.94 270 GLU A CA 1
ATOM 2138 C C . GLU A 1 270 ? 32.520 -0.675 -36.829 1.00 53.94 270 GLU A C 1
ATOM 2140 O O . GLU A 1 270 ? 31.764 -0.774 -35.857 1.00 53.94 270 GLU A O 1
ATOM 2145 N N . LEU A 1 271 ? 32.088 -0.572 -38.089 1.00 48.84 271 LEU A N 1
ATOM 2146 C CA . LEU A 1 271 ? 30.697 -0.717 -38.523 1.00 48.84 271 LEU A CA 1
ATOM 2147 C C . LEU A 1 271 ? 30.341 -2.175 -38.856 1.00 48.84 271 LEU A C 1
ATOM 2149 O O . LEU A 1 271 ? 29.182 -2.548 -38.710 1.00 48.84 271 LEU A O 1
ATOM 2153 N N . ASP A 1 272 ? 31.322 -2.985 -39.270 1.00 46.38 272 ASP A N 1
ATOM 2154 C CA . ASP A 1 272 ? 31.160 -4.417 -39.576 1.00 46.38 272 ASP A CA 1
ATOM 2155 C C . ASP A 1 272 ? 31.308 -5.340 -38.335 1.00 46.38 272 ASP A C 1
ATOM 2157 O O . ASP A 1 272 ? 31.183 -6.560 -38.457 1.00 46.38 272 ASP A O 1
ATOM 2161 N N . LYS A 1 273 ? 31.595 -4.779 -37.149 1.00 47.81 273 LYS A N 1
ATOM 2162 C CA . LYS A 1 273 ? 31.631 -5.475 -35.845 1.00 47.81 273 LYS A CA 1
ATOM 2163 C C . LYS A 1 273 ? 30.372 -5.196 -35.033 1.00 47.81 273 LYS A C 1
ATOM 2165 O O . LYS A 1 273 ? 29.866 -6.162 -34.422 1.00 47.81 273 LYS A O 1
#

Solvent-accessible surface area (backbone atoms only — not comparable to full-atom values): 15050 Å² total; per-residue (Å²): 97,88,76,76,78,82,79,80,57,49,62,54,60,47,61,73,41,58,88,46,72,84,50,74,91,73,76,72,69,55,75,72,54,66,81,68,59,64,70,56,53,55,55,60,52,72,70,55,55,59,88,42,98,57,32,68,63,53,47,52,51,53,52,52,53,52,52,49,45,40,51,51,17,55,48,27,48,53,49,28,46,51,45,48,53,52,53,49,51,51,51,51,51,54,49,54,49,52,54,50,52,56,48,50,56,48,51,45,52,51,37,57,75,62,32,54,42,76,55,80,29,51,68,55,43,62,59,54,51,74,54,52,63,55,50,54,52,50,52,37,50,48,45,35,51,33,35,51,57,37,54,74,63,64,67,51,64,68,50,53,52,51,43,52,51,26,55,52,50,35,54,49,38,50,51,50,50,42,59,69,35,64,70,51,96,69,54,54,62,56,31,51,52,41,42,69,64,44,47,77,57,36,51,57,50,29,50,50,30,49,51,51,34,52,50,44,45,51,53,48,54,51,50,47,49,52,47,49,52,52,31,51,50,44,48,50,48,49,53,50,58,49,51,50,54,50,52,53,52,51,50,53,45,48,49,51,64,74,39,83,84,57,94,50,67,67,59,53,58,66,58,77,106